Protein AF-0000000084924117 (afdb_homodimer)

Sequence (306 aa):
MEDFRRILVVSRMTTYCQEAVHCGVSLARKYGAELFLIHAIHNPFGLEGWNLPVVSLEKEYEKITREAKADLDRILERERSNGLPVAELIRKGEPTKEILKAVEELKIDLLIMLSHEEWRLEHFLFGRSNEEIVRKMPCSVLLVKKEPQSVKWMEDFRRILVVSRMTTYCQEAVHCGVSLARKYGAELFLIHAIHNPFGLEGWNLPVVSLEKEYEKITREAKADLDRILERERSNGLPVAELIRKGEPTKEILKAVEELKIDLLIMLSHEEWRLEHFLFGRSNEEIVRKMPCSVLLVKKEPQSVKW

Solvent-accessible surface area (backbone atoms only — not comparable to full-atom values): 16801 Å² total; per-residue (Å²): 126,92,68,60,50,27,35,36,24,51,35,76,51,38,82,69,31,52,60,29,46,52,50,45,50,53,51,20,63,69,54,70,21,48,36,35,37,34,36,51,46,59,70,79,64,71,54,80,71,72,85,59,86,52,62,59,59,48,50,50,49,49,50,48,38,48,52,25,46,50,56,50,46,51,54,50,51,52,39,38,75,71,71,44,69,68,48,76,43,81,42,84,42,61,46,60,62,52,51,51,50,49,35,63,76,66,60,36,46,32,38,32,29,58,36,55,52,79,70,74,65,88,81,54,32,60,40,74,63,55,50,51,37,63,52,65,48,88,36,19,38,34,30,37,47,76,70,76,68,77,71,78,120,125,94,68,60,50,27,36,35,24,53,36,76,51,40,82,68,31,51,59,29,46,50,50,46,50,53,51,21,63,70,54,71,23,48,35,33,37,34,36,51,47,58,70,78,64,70,53,81,72,72,86,59,88,54,62,60,59,47,51,50,50,48,50,50,38,47,50,26,45,50,55,49,48,51,53,51,49,52,38,37,72,71,71,42,69,67,47,76,42,82,42,82,41,60,45,59,59,52,52,50,50,49,36,62,77,66,59,36,46,33,38,32,30,58,35,55,49,80,72,74,64,90,81,51,32,60,37,74,64,55,49,52,38,64,52,65,49,90,36,19,38,35,31,36,47,75,69,77,68,77,70,75,120

Foldseek 3Di:
DDQFAEEEEEDQLAPQSVQLVVVQLVSCVVRVHAAEYEYEDEPPCVVPDDPDPCVVVVVVVVVSSVVSVVVVVVVQVVSVVVPHHYHYHYDYDDVLVVVQVCCVVVVGAEYEYAQQDPDDDDPCSHDPSNVSNCVPHPHHYHHDYDDPPPPPD/DDQFAEEEEEDQLAPQSVQLVVVQLVSCVVRVHAAEYEYEDEPPCVVPDDPDPCVVVVVVVVVSSVVSVVVVVVVQVVSVVVPHHYHYHYDYDDVLVVVQVCCVVVVGAEYEYAQQDPPDDDPCSHDPSNVSNCVPHPHHYHHDYDDPPPPPD

Organism: Geobacter metallireducens (strain ATCC 53774 / DSM 7210 / GS-15) (NCBI:txid269799)

Secondary structure (DSSP, 8-state):
-----EEEEEE-SSTTHHHHHHHHHHHHHHHT-EEEEEEEE--TT--SS--SSHHHHHHHHHHHHHHHHHHHHHHHHHHHHTT--EEEEEEES-HHHHHHHHHHHHT-SEEEEESS-SS--TT--S-HHHHHHHHH-SSEEEEEPP-------/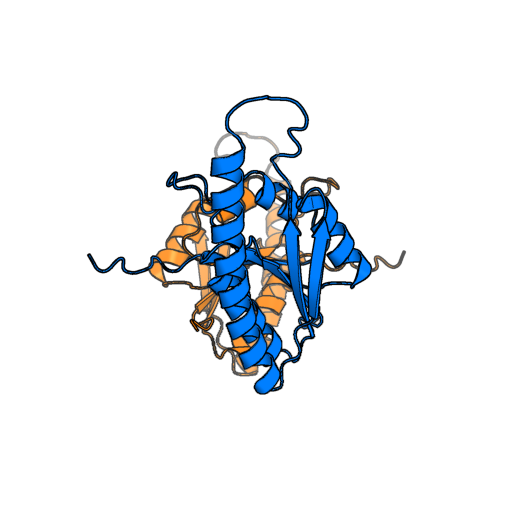-----EEEEEE-SSTTHHHHHHHHHHHHHHHT-EEEEEEEE--TT--SS--SS-HHHHHHHHHHHHHHHHHHHHHHHHHHHTT--EEEEEEES-HHHHHHHHHHHHT-SEEEEESS-SS--TT-SS-HHHHHHHHH-SSEEEEEPP-------

Nearest PDB structures (foldseek):
  3hgm-assembly2_D  TM=7.160E-01  e=3.921E-09  Halomonas elongata
  3s3t-assembly1_A  TM=7.790E-01  e=1.778E-08  Lactiplantibacillus plantarum
  1mjh-assembly1_B  TM=7.918E-01  e=2.288E-08  Methanocaldococcus jannaschii
  5ahw-assembly2_C  TM=6.767E-01  e=8.294E-07  Mycolicibacterium smegmatis MC2 155
  4r2j-assembly1_A-2  TM=7.595E-01  e=8.530E-06  Salmonella enterica subsp. enterica serovar Typhimurium str. LT2

pLDDT: mean 76.36, std 19.66, range [25.27, 97.5]

Radius of gyration: 21.15 Å; Cα contacts (8 Å, |Δi|>4): 495; chains: 2; bounding box: 45×59×59 Å

Structure (mmCIF, N/CA/C/O backbone):
data_AF-0000000084924117-model_v1
#
loop_
_entity.id
_entity.type
_entity.pdbx_description
1 polymer 'Universal stress protein Usp'
#
loop_
_atom_site.group_PDB
_atom_site.id
_atom_site.type_symbol
_atom_site.label_atom_id
_atom_site.label_alt_id
_atom_site.label_comp_id
_atom_site.label_asym_id
_atom_site.label_entity_id
_atom_site.label_seq_id
_atom_site.pdbx_PDB_ins_code
_atom_site.Cartn_x
_atom_site.Cartn_y
_atom_site.Cartn_z
_atom_site.occupancy
_atom_site.B_iso_or_equiv
_atom_site.auth_seq_id
_atom_site.auth_comp_id
_atom_site.auth_asym_id
_atom_site.auth_atom_id
_atom_site.pdbx_PDB_model_num
ATOM 1 N N . MET A 1 1 ? 17.266 -6.074 -2.15 1 41.69 1 MET A N 1
ATOM 2 C CA . MET A 1 1 ? 15.812 -5.855 -2.18 1 41.69 1 MET A CA 1
ATOM 3 C C . MET A 1 1 ? 15.445 -4.539 -1.504 1 41.69 1 MET A C 1
ATOM 5 O O . MET A 1 1 ? 15.945 -4.234 -0.42 1 41.69 1 MET A O 1
ATOM 9 N N . GLU A 1 2 ? 15.195 -3.539 -2.32 1 57.31 2 GLU A N 1
ATOM 10 C CA . GLU A 1 2 ? 15.242 -2.207 -1.725 1 57.31 2 GLU A CA 1
ATOM 11 C C . GLU A 1 2 ? 14.211 -2.062 -0.607 1 57.31 2 GLU A C 1
ATOM 13 O O . GLU A 1 2 ? 13.055 -2.449 -0.77 1 57.31 2 GLU A O 1
ATOM 18 N N . ASP A 1 3 ? 14.648 -2.201 0.676 1 82.38 3 ASP A N 1
ATOM 19 C CA . ASP A 1 3 ? 14.008 -1.905 1.956 1 82.38 3 ASP A CA 1
ATOM 20 C C . ASP A 1 3 ? 13.477 -0.475 1.984 1 82.38 3 ASP A C 1
ATOM 22 O O . ASP A 1 3 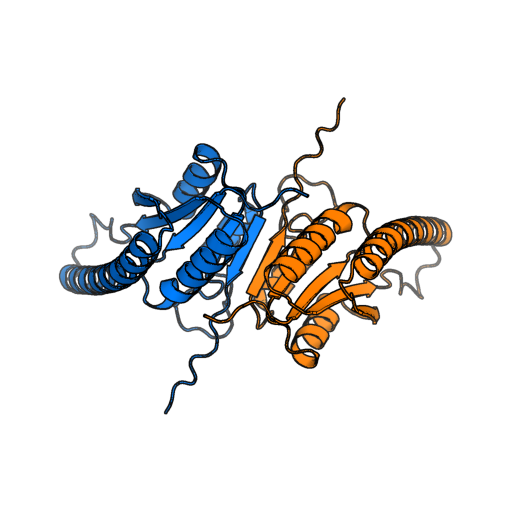? 13.836 0.344 1.135 1 82.38 3 ASP A O 1
ATOM 26 N N . PHE A 1 4 ? 12.344 -0.372 2.686 1 93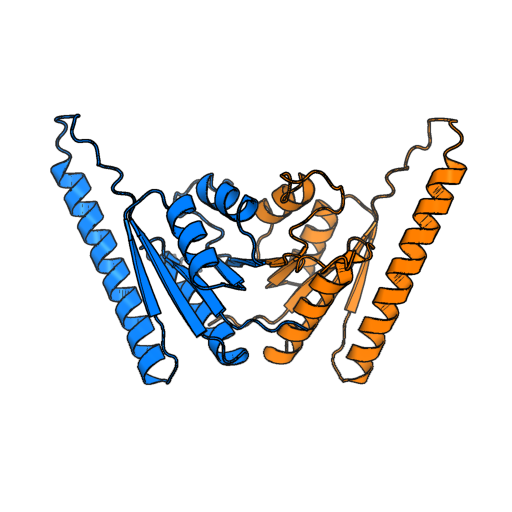.31 4 PHE A N 1
ATOM 27 C CA . PHE A 1 4 ? 11.844 0.982 2.891 1 93.31 4 PHE A CA 1
ATOM 28 C C . PHE A 1 4 ? 12.789 1.779 3.779 1 93.31 4 PHE A C 1
ATOM 30 O O . PHE A 1 4 ? 13.117 1.352 4.891 1 93.31 4 PHE A O 1
ATOM 37 N N . ARG A 1 5 ? 13.289 2.965 3.184 1 96.38 5 ARG A N 1
ATOM 38 C CA . ARG A 1 5 ? 14.242 3.785 3.928 1 96.38 5 ARG A CA 1
ATOM 39 C C . ARG A 1 5 ? 13.602 5.102 4.363 1 96.38 5 ARG A C 1
ATOM 41 O O . ARG A 1 5 ? 13.922 5.629 5.43 1 96.38 5 ARG A O 1
ATOM 48 N N . ARG A 1 6 ? 12.781 5.59 3.514 1 97.44 6 ARG A N 1
ATOM 49 C CA . ARG A 1 6 ? 12.109 6.852 3.793 1 97.44 6 ARG A CA 1
ATOM 50 C C . ARG A 1 6 ? 10.609 6.734 3.559 1 97.44 6 ARG A C 1
ATOM 52 O O . ARG A 1 6 ? 10.164 6.523 2.428 1 97.44 6 ARG A O 1
ATOM 59 N N . ILE A 1 7 ? 9.867 6.918 4.602 1 97.44 7 ILE A N 1
ATOM 60 C CA . ILE A 1 7 ? 8.43 6.695 4.586 1 97.44 7 ILE A CA 1
ATOM 61 C C . ILE A 1 7 ? 7.699 8.008 4.863 1 97.44 7 ILE A C 1
ATOM 63 O O . ILE A 1 7 ? 8.062 8.742 5.785 1 97.44 7 ILE A O 1
ATOM 67 N N . LEU A 1 8 ? 6.734 8.312 4.059 1 97.44 8 LEU A N 1
ATOM 68 C CA . LEU A 1 8 ? 5.895 9.492 4.242 1 97.44 8 LEU A CA 1
ATOM 69 C C . LEU A 1 8 ? 4.445 9.094 4.512 1 97.44 8 LEU A C 1
ATOM 71 O O . LEU A 1 8 ? 3.852 8.336 3.742 1 97.44 8 LEU A O 1
ATOM 75 N N . VAL A 1 9 ? 3.947 9.555 5.609 1 95.25 9 VAL A N 1
ATOM 76 C CA . VAL A 1 9 ? 2.543 9.344 5.941 1 95.25 9 VAL A CA 1
ATOM 77 C C . VAL A 1 9 ? 1.754 10.625 5.699 1 95.25 9 VAL A C 1
ATOM 79 O O . VAL A 1 9 ? 2.174 11.703 6.117 1 95.25 9 VAL A O 1
ATOM 82 N N . VAL A 1 10 ? 0.632 10.477 5 1 91.62 10 VAL A N 1
ATOM 83 C CA . VAL A 1 10 ? -0.241 11.617 4.754 1 91.62 10 VAL A CA 1
ATOM 84 C C . VAL A 1 10 ? -1.295 11.703 5.855 1 91.62 10 VAL A C 1
ATOM 86 O O . VAL A 1 10 ? -2.045 10.758 6.086 1 91.62 10 VAL A O 1
ATOM 89 N N . SER A 1 11 ? -1.202 12.875 6.535 1 81.88 11 SER A N 1
ATOM 90 C CA . SER A 1 11 ? -2.203 13.141 7.566 1 81.88 11 SER A CA 1
ATOM 91 C C . SER A 1 11 ? -3.328 14.023 7.027 1 81.88 11 SER A C 1
ATOM 93 O O . SER A 1 11 ? -3.072 15.078 6.453 1 81.88 11 SER A O 1
ATOM 95 N N . ARG A 1 12 ? -4.566 13.531 6.98 1 68.12 12 ARG A N 1
ATOM 96 C CA . ARG A 1 12 ? -5.699 14.344 6.539 1 68.12 12 ARG A CA 1
ATOM 97 C C . ARG A 1 12 ? -6.324 15.094 7.707 1 68.12 12 ARG A C 1
ATOM 99 O O . ARG A 1 12 ? -7.449 15.586 7.605 1 68.12 12 ARG A O 1
ATOM 106 N N . MET A 1 13 ? -5.566 15.18 8.75 1 62.72 13 MET A N 1
ATOM 107 C CA . MET A 1 13 ? -5.961 15.938 9.938 1 62.72 13 MET A CA 1
ATOM 108 C C . MET A 1 13 ? -7.328 15.484 10.438 1 62.72 13 MET A C 1
ATOM 110 O O . MET A 1 13 ? -8.156 16.312 10.828 1 62.72 13 MET A O 1
ATOM 114 N N . THR A 1 14 ? -7.688 14.25 10.102 1 60.41 14 THR A N 1
ATOM 115 C CA . THR A 1 14 ? -8.898 13.648 10.656 1 60.41 14 THR A CA 1
ATOM 116 C C . THR A 1 14 ? -8.539 12.57 11.68 1 60.41 14 THR A C 1
ATOM 118 O O . THR A 1 14 ? -7.387 12.156 11.773 1 60.41 14 THR A O 1
ATOM 121 N N . THR A 1 15 ? -9.492 12.266 12.633 1 59.88 15 THR A N 1
ATOM 122 C CA . THR A 1 15 ? -9.328 11.227 13.641 1 59.88 15 THR A CA 1
ATOM 123 C C . THR A 1 15 ? -8.906 9.906 12.992 1 59.88 15 THR A C 1
ATOM 125 O O . THR A 1 15 ? -8.25 9.078 13.633 1 59.88 15 THR A O 1
ATOM 128 N N . TYR A 1 16 ? -9.102 9.734 11.836 1 63.09 16 TYR A N 1
ATOM 129 C CA . TYR A 1 16 ? -8.828 8.469 11.164 1 63.09 16 TYR A CA 1
ATOM 130 C C . TYR A 1 16 ? -7.379 8.406 10.703 1 63.09 16 TYR A C 1
ATOM 132 O O . TYR A 1 16 ? -6.855 7.324 10.422 1 63.09 16 TYR A O 1
ATOM 140 N N . CYS A 1 17 ? -6.688 9.547 10.797 1 73.44 17 CYS A N 1
ATOM 141 C CA . CYS A 1 17 ? -5.305 9.578 10.328 1 73.44 17 CYS A CA 1
ATOM 142 C C . CYS A 1 17 ? -4.395 8.797 11.266 1 73.44 17 CYS A C 1
ATOM 144 O O . CYS A 1 17 ? -3.279 8.43 10.891 1 73.44 17 CYS A O 1
ATOM 146 N N . GLN A 1 18 ? -4.98 8.344 12.391 1 80.25 18 GLN A N 1
ATOM 147 C CA . GLN A 1 18 ? -4.172 7.637 13.383 1 80.25 18 GLN A CA 1
ATOM 148 C C . GLN A 1 18 ? -3.746 6.266 12.859 1 80.25 18 GLN A C 1
ATOM 150 O O . GLN A 1 18 ? -2.627 5.82 13.117 1 80.25 18 GLN A O 1
ATOM 155 N N . GLU A 1 19 ? -4.613 5.656 12.133 1 84.69 19 GLU A N 1
ATOM 156 C CA . GLU A 1 19 ? -4.301 4.324 11.617 1 84.69 19 GLU A CA 1
ATOM 157 C C . GLU A 1 19 ? -3.125 4.371 10.641 1 84.69 19 GLU A C 1
ATOM 159 O O . GLU A 1 19 ? -2.23 3.525 10.703 1 84.69 19 GLU A O 1
ATOM 164 N N . ALA A 1 20 ? -3.141 5.355 9.781 1 89.38 20 ALA A N 1
ATOM 165 C CA . ALA A 1 20 ? -2.041 5.516 8.836 1 89.38 20 ALA A CA 1
ATOM 166 C C . ALA A 1 20 ? -0.735 5.828 9.555 1 89.38 20 ALA A C 1
ATOM 168 O O . ALA A 1 20 ? 0.322 5.305 9.195 1 89.38 20 ALA A O 1
ATOM 169 N N . VAL A 1 21 ? -0.866 6.637 10.57 1 89.94 21 VAL A N 1
ATOM 170 C CA . VAL A 1 21 ? 0.317 7.02 11.328 1 89.94 21 VAL A CA 1
ATOM 171 C C . VAL A 1 21 ? 0.876 5.805 12.07 1 89.94 21 VAL A C 1
ATOM 173 O O . VAL A 1 21 ? 2.086 5.566 12.055 1 89.94 21 VAL A O 1
ATOM 176 N N . HIS A 1 22 ? 0.014 5.035 12.688 1 90.25 22 HIS A N 1
ATOM 177 C CA . HIS A 1 22 ? 0.452 3.832 13.383 1 90.25 22 HIS A CA 1
ATOM 178 C C . HIS A 1 22 ? 1.123 2.855 12.422 1 90.25 22 HIS A C 1
ATOM 180 O O . HIS A 1 22 ? 2.131 2.232 12.766 1 90.25 22 HIS A O 1
ATOM 186 N N . CYS A 1 23 ? 0.561 2.742 11.297 1 92.81 23 CYS A N 1
ATOM 187 C CA . CYS A 1 23 ? 1.155 1.881 10.281 1 92.81 23 CYS A CA 1
ATOM 188 C C . CYS A 1 23 ? 2.541 2.377 9.891 1 92.81 23 CYS A C 1
ATOM 190 O O . CYS A 1 23 ? 3.484 1.587 9.797 1 92.81 23 CYS A O 1
ATOM 192 N N . GLY A 1 24 ? 2.625 3.682 9.656 1 94.69 24 GLY A N 1
ATOM 193 C CA . GLY A 1 24 ? 3.91 4.277 9.336 1 94.69 24 GLY A CA 1
ATOM 194 C C . GLY A 1 24 ? 4.953 4.07 10.422 1 94.69 24 GLY A C 1
ATOM 195 O O . GLY A 1 24 ? 6.105 3.754 10.125 1 94.69 24 GLY A O 1
ATOM 196 N N . VAL A 1 25 ? 4.547 4.184 11.648 1 93.25 25 VAL A N 1
ATOM 197 C CA . VAL A 1 25 ? 5.441 3.99 12.781 1 93.25 25 VAL A CA 1
ATOM 198 C C . VAL A 1 25 ? 5.922 2.541 12.82 1 93.25 25 VAL A C 1
ATOM 200 O O . VAL A 1 25 ? 7.117 2.283 12.977 1 93.25 25 VAL A O 1
ATOM 203 N N . SER A 1 26 ? 5.012 1.654 12.734 1 94.31 26 SER A N 1
ATOM 204 C CA . SER A 1 26 ? 5.34 0.233 12.75 1 94.31 26 SER A CA 1
ATOM 205 C C . SER A 1 26 ? 6.363 -0.111 11.672 1 94.31 26 SER A C 1
ATOM 207 O O . SER A 1 26 ? 7.387 -0.739 11.953 1 94.31 26 SER A O 1
ATOM 209 N N . LEU A 1 27 ? 6.117 0.338 10.461 1 95.81 27 LEU A N 1
ATOM 210 C CA . LEU A 1 27 ? 7.004 0.054 9.336 1 95.81 27 LEU A CA 1
ATOM 211 C C . LEU A 1 27 ? 8.359 0.721 9.539 1 95.81 27 LEU A C 1
ATOM 213 O O . LEU A 1 27 ? 9.398 0.113 9.273 1 95.81 27 LEU A O 1
ATOM 217 N N . ALA A 1 28 ? 8.32 1.948 10.008 1 95.38 28 ALA A N 1
ATOM 218 C CA . ALA A 1 28 ? 9.57 2.666 10.234 1 95.38 28 ALA A CA 1
ATOM 219 C C . ALA A 1 28 ? 10.43 1.944 11.266 1 95.38 28 ALA A C 1
ATOM 221 O O . ALA A 1 28 ? 11.648 1.844 11.102 1 95.38 28 ALA A O 1
ATOM 222 N N . ARG A 1 29 ? 9.828 1.417 12.258 1 93.81 29 ARG A N 1
ATOM 223 C CA . ARG A 1 29 ? 10.562 0.69 13.289 1 93.81 29 ARG A CA 1
ATOM 224 C C . ARG A 1 29 ? 11.125 -0.619 12.75 1 93.81 29 ARG A C 1
ATOM 226 O O . ARG A 1 29 ? 12.273 -0.971 13.023 1 93.81 29 ARG A O 1
ATOM 233 N N . LYS A 1 30 ? 10.328 -1.32 12.055 1 93.81 30 LYS A N 1
ATOM 234 C CA . LYS A 1 30 ? 10.742 -2.615 11.523 1 93.81 30 LYS A CA 1
ATOM 235 C C . LYS A 1 30 ? 11.891 -2.465 10.531 1 93.81 30 LYS A C 1
ATOM 237 O O . LYS A 1 30 ? 12.797 -3.297 10.5 1 93.81 30 LYS A O 1
ATOM 242 N N . TYR A 1 31 ? 11.898 -1.356 9.781 1 94.94 31 TYR A N 1
ATOM 243 C CA . TYR A 1 31 ? 12.867 -1.218 8.703 1 94.94 31 TYR A CA 1
ATOM 244 C C . TYR A 1 31 ? 14 -0.278 9.102 1 94.94 31 TYR A C 1
ATOM 246 O O . TYR A 1 31 ? 14.984 -0.129 8.359 1 94.94 31 TYR A O 1
ATOM 254 N N . GLY A 1 32 ? 13.828 0.328 10.266 1 94.38 32 GLY A N 1
ATOM 255 C CA . GLY A 1 32 ? 14.789 1.374 10.594 1 94.38 32 GLY A CA 1
ATOM 256 C C . GLY A 1 32 ? 14.734 2.551 9.641 1 94.38 32 GLY A C 1
ATOM 257 O O . GLY A 1 32 ? 15.773 3.109 9.281 1 94.38 32 GLY A O 1
ATOM 258 N N . ALA A 1 33 ? 13.578 2.838 9.156 1 96.06 33 ALA A N 1
ATOM 259 C CA . ALA A 1 33 ? 13.375 3.871 8.141 1 96.06 33 ALA A CA 1
ATOM 260 C C . ALA A 1 33 ? 13.133 5.23 8.789 1 96.06 33 ALA A C 1
ATOM 262 O O . ALA A 1 33 ? 12.695 5.312 9.938 1 96.06 33 ALA A O 1
ATOM 263 N N . GLU A 1 34 ? 13.461 6.285 8.047 1 96.75 34 GLU A N 1
ATOM 264 C CA . GLU A 1 34 ? 13.039 7.625 8.43 1 96.75 34 GLU A CA 1
ATOM 265 C C . GLU A 1 34 ? 11.539 7.82 8.188 1 96.75 34 GLU A C 1
ATOM 267 O O . GLU A 1 34 ? 11.016 7.387 7.156 1 96.75 34 GLU A O 1
ATOM 272 N N . LEU A 1 35 ? 10.898 8.398 9.133 1 96.5 35 LEU A N 1
ATOM 273 C CA . LEU A 1 35 ? 9.453 8.602 9.039 1 96.5 35 LEU A CA 1
ATOM 274 C C . LEU A 1 35 ? 9.117 10.086 8.938 1 96.5 35 LEU A C 1
ATOM 276 O O . LEU A 1 35 ? 9.602 10.898 9.734 1 96.5 35 LEU A O 1
ATOM 280 N N . PHE A 1 36 ? 8.344 10.391 7.91 1 96.38 36 PHE A N 1
ATOM 281 C CA . PHE A 1 36 ? 7.824 11.734 7.691 1 96.38 36 PHE A CA 1
ATOM 282 C C . PHE A 1 36 ? 6.305 11.75 7.781 1 96.38 36 PHE A C 1
ATOM 284 O O . PHE A 1 36 ? 5.645 10.781 7.395 1 96.38 36 PHE A O 1
ATOM 291 N N . LEU A 1 37 ? 5.844 12.789 8.297 1 94.19 37 LEU A N 1
ATOM 292 C CA . LEU A 1 37 ? 4.41 13.047 8.312 1 94.19 37 LEU A CA 1
ATOM 293 C C . LEU A 1 37 ? 4.082 14.359 7.613 1 94.19 37 LEU A C 1
ATOM 295 O O . LEU A 1 37 ? 4.676 15.398 7.922 1 94.19 37 LEU A O 1
ATOM 299 N N . ILE A 1 38 ? 3.125 14.297 6.66 1 92.06 38 ILE A N 1
ATOM 300 C CA . ILE A 1 38 ? 2.797 15.523 5.934 1 92.06 38 ILE A CA 1
ATOM 301 C C . ILE A 1 38 ? 1.336 15.891 6.176 1 92.06 38 ILE A C 1
ATOM 303 O O . ILE A 1 38 ? 0.456 15.031 6.141 1 92.06 38 ILE A O 1
ATOM 307 N N . HIS A 1 39 ? 1.131 17.125 6.473 1 83.38 39 HIS A N 1
ATOM 308 C CA . HIS A 1 39 ? -0.174 17.766 6.531 1 83.38 39 HIS A CA 1
ATOM 309 C C . HIS A 1 39 ? -0.366 18.734 5.359 1 83.38 39 HIS A C 1
ATOM 311 O O . HIS A 1 39 ? 0.318 19.75 5.273 1 83.38 39 HIS A O 1
ATOM 317 N N . ALA A 1 40 ? -1.2 18.25 4.422 1 7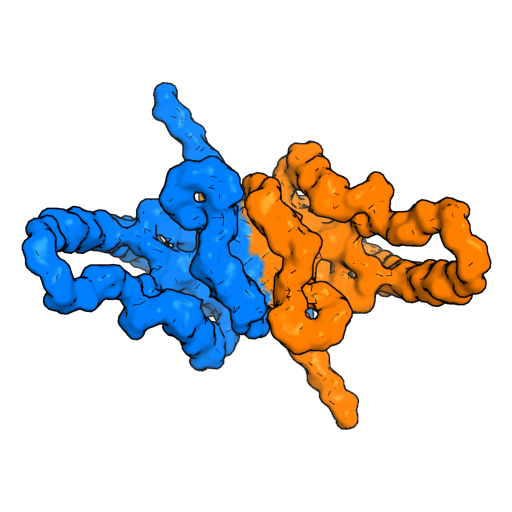4.19 40 ALA A N 1
ATOM 318 C CA . ALA A 1 40 ? -1.504 19.172 3.328 1 74.19 40 ALA A CA 1
ATOM 319 C C . ALA A 1 40 ? -2.805 19.922 3.59 1 74.19 40 ALA A C 1
ATOM 321 O O . ALA A 1 40 ? -3.877 19.328 3.668 1 74.19 40 ALA A O 1
ATOM 322 N N . ILE A 1 41 ? -2.852 21.125 3.967 1 65 41 ILE A N 1
ATOM 323 C CA . ILE A 1 41 ? -3.992 21.969 4.305 1 65 41 ILE A CA 1
ATOM 324 C C . ILE A 1 41 ? -4.461 22.734 3.066 1 65 41 ILE A C 1
ATOM 326 O O . ILE A 1 41 ? -3.654 23.344 2.361 1 65 41 ILE A O 1
ATOM 330 N N . HIS A 1 42 ? -5.66 22.094 2.596 1 60.75 42 HIS A N 1
ATOM 331 C CA . HIS A 1 42 ? -6.262 22.906 1.545 1 60.75 42 HIS A CA 1
ATOM 332 C C . HIS A 1 42 ? -7.219 23.938 2.129 1 60.75 42 HIS A C 1
ATOM 334 O O . HIS A 1 42 ? -8.086 23.609 2.936 1 60.75 42 HIS A O 1
ATOM 340 N N . ASN A 1 43 ? -6.895 25.078 2.33 1 52.06 43 ASN A N 1
ATOM 341 C CA . ASN A 1 43 ? -7.898 26.062 2.711 1 52.06 43 ASN A CA 1
ATOM 342 C C . ASN A 1 43 ? -9.086 26.062 1.752 1 52.06 43 ASN A C 1
ATOM 344 O O . ASN A 1 43 ? -8.977 26.516 0.613 1 52.06 43 ASN A O 1
ATOM 348 N N . PRO A 1 44 ? -9.914 25.047 1.938 1 50.44 44 PRO A N 1
ATOM 349 C CA . PRO A 1 44 ? -11.062 25.078 1.024 1 50.44 44 PRO A CA 1
ATOM 350 C C . PRO A 1 44 ? -11.695 26.469 0.921 1 50.44 44 PRO A C 1
ATOM 352 O O . PRO A 1 44 ? -12.406 26.75 -0.045 1 50.44 44 PRO A O 1
ATOM 355 N N . PHE A 1 45 ? -11.812 27.094 2.076 1 47.94 45 PHE A N 1
ATOM 356 C CA . PHE A 1 45 ? -12.492 28.391 2.098 1 47.94 45 PHE A CA 1
ATOM 357 C C . PHE A 1 45 ? -11.641 29.453 1.427 1 47.94 45 PHE A C 1
ATOM 359 O O . PHE A 1 45 ? -11.891 30.656 1.586 1 47.94 45 PHE A O 1
ATOM 366 N N . GLY A 1 46 ? -10.664 29.125 0.827 1 45.56 46 GLY A N 1
ATOM 367 C CA . GLY A 1 46 ? -10.227 30.266 0.024 1 45.56 46 GLY A CA 1
ATOM 368 C C . GLY A 1 46 ? -11.375 31.031 -0.593 1 45.56 46 GLY A C 1
ATOM 369 O O . GLY A 1 46 ? -11.242 31.594 -1.685 1 45.56 46 GLY A O 1
ATOM 370 N N . LEU A 1 47 ? -12.562 30.719 -0.176 1 39.03 47 LEU A N 1
ATOM 371 C CA . LEU A 1 47 ? -13.656 31.562 -0.639 1 39.03 47 LEU A CA 1
ATOM 372 C C . LEU A 1 47 ? -13.43 33.031 -0.244 1 39.03 47 LEU A C 1
ATOM 374 O O . LEU A 1 47 ? -13.695 33.406 0.898 1 39.03 47 LEU A O 1
ATOM 378 N N . GLU A 1 48 ? -12.492 33.625 -0.556 1 40.78 48 GLU A N 1
ATOM 379 C CA . GLU A 1 48 ? -12.57 35.094 -0.524 1 40.78 48 GLU A CA 1
ATOM 380 C C . GLU A 1 48 ? -13.984 35.594 -0.834 1 40.78 48 GLU A C 1
ATOM 382 O O . GLU A 1 48 ? -14.344 36.719 -0.49 1 40.78 48 GLU A O 1
ATOM 387 N N . GLY A 1 49 ? -14.758 34.969 -1.748 1 40.66 49 GLY A N 1
ATOM 388 C CA . GLY A 1 49 ? -15.914 35.719 -2.238 1 40.66 49 GLY A CA 1
ATOM 389 C C . GLY A 1 49 ? -17.172 35.469 -1.413 1 40.66 49 GLY A C 1
ATOM 390 O O . GLY A 1 49 ? -18.172 36.188 -1.586 1 40.66 49 GLY A O 1
ATOM 391 N N . TRP A 1 50 ? -17.734 34.219 -1.148 1 41.47 50 TRP A N 1
ATOM 392 C CA . TRP A 1 50 ? -19.141 34.25 -0.802 1 41.47 50 TRP A CA 1
ATOM 393 C C . TRP A 1 50 ? -19.344 34.656 0.657 1 41.47 50 TRP A C 1
ATOM 395 O O . TRP A 1 50 ? -18.562 34.25 1.526 1 41.47 50 TRP A O 1
ATOM 405 N N . ASN A 1 51 ? -19.953 35.719 0.98 1 41.75 51 ASN A N 1
ATOM 406 C CA . ASN A 1 51 ? -20.547 36.406 2.129 1 41.75 51 ASN A CA 1
ATOM 407 C C . ASN A 1 51 ? -21.266 35.438 3.051 1 41.75 51 ASN A C 1
ATOM 409 O O . ASN A 1 51 ? -22.172 35.812 3.799 1 41.75 51 ASN A O 1
ATOM 413 N N . LEU A 1 52 ? -21.469 34.125 2.715 1 47.34 52 LEU A N 1
ATOM 414 C CA . LEU A 1 52 ? -22.344 33.406 3.639 1 47.34 52 LEU A CA 1
ATOM 415 C C . LEU A 1 52 ? -21.672 33.219 4.996 1 47.34 52 LEU A C 1
ATOM 417 O O . LEU A 1 52 ? -20.438 33.219 5.09 1 47.34 52 LEU A O 1
ATOM 421 N N . PRO A 1 53 ? -22.422 33.062 6.133 1 49.75 53 PRO A N 1
ATOM 422 C CA . PRO A 1 53 ? -21.953 32.969 7.52 1 49.75 53 PRO A CA 1
ATOM 423 C C . PRO A 1 53 ? -20.875 31.906 7.707 1 49.75 53 PRO A C 1
ATOM 425 O O . PRO A 1 53 ? -21.172 30.766 8.031 1 49.75 53 PRO A O 1
ATOM 428 N N . VAL A 1 54 ? -19.828 31.75 6.949 1 52.62 54 VAL A N 1
ATOM 429 C CA . VAL A 1 54 ? -18.578 31.047 6.707 1 52.62 54 VAL A CA 1
ATOM 430 C C . VAL A 1 54 ? -17.781 30.953 8 1 52.62 54 VAL A C 1
ATOM 432 O O . VAL A 1 54 ? -16.969 30.047 8.18 1 52.62 54 VAL A O 1
ATOM 435 N N . VAL A 1 55 ? -18.203 31.828 8.938 1 55.56 55 VAL A N 1
ATOM 436 C CA . VAL A 1 55 ? -17.422 31.922 10.18 1 55.56 55 VAL A CA 1
ATOM 437 C C . VAL A 1 55 ? -17.609 30.641 11 1 55.56 55 VAL A C 1
ATOM 439 O O . VAL A 1 55 ? -16.656 30.125 11.578 1 55.56 55 VAL A O 1
ATOM 442 N N . SER A 1 56 ? -18.891 30.141 10.945 1 60.34 56 SER A N 1
ATOM 443 C CA . SER A 1 56 ? -19.156 29 11.812 1 60.34 56 SER A CA 1
ATOM 444 C C . SER A 1 56 ? -18.484 27.734 11.281 1 60.34 56 SER A C 1
ATOM 446 O O . SER A 1 56 ? -17.875 26.984 12.047 1 60.34 56 SER A O 1
ATOM 448 N N . LEU A 1 57 ? -18.484 27.656 10.039 1 59.69 57 LEU A N 1
ATOM 449 C CA . LEU A 1 57 ? -17.906 26.453 9.461 1 59.69 57 LEU A CA 1
ATOM 450 C C . LEU A 1 57 ? -16.375 26.484 9.578 1 59.69 57 LEU A C 1
ATOM 452 O O . LEU A 1 57 ? -15.758 25.438 9.82 1 59.69 57 LEU A O 1
ATOM 456 N N . GLU A 1 58 ? -15.938 27.688 9.555 1 62.56 58 GLU A N 1
ATOM 457 C CA . GLU A 1 58 ? -14.492 27.859 9.68 1 62.56 58 GLU A CA 1
ATOM 458 C C . GLU A 1 58 ? -14.016 27.516 11.086 1 62.56 58 GLU A C 1
ATOM 460 O O . GLU A 1 58 ? -12.969 26.875 11.258 1 62.56 58 GLU A O 1
ATOM 465 N N . LYS A 1 59 ? -14.867 28 11.992 1 68.25 59 LYS A N 1
ATOM 466 C CA . LYS A 1 59 ? -14.508 27.719 13.383 1 68.25 59 LYS A CA 1
ATOM 467 C C . LYS A 1 59 ? -14.586 26.234 13.688 1 68.25 59 LYS A C 1
ATOM 469 O O . LYS A 1 59 ? -13.742 25.688 14.406 1 68.25 59 LYS A O 1
ATOM 474 N N . GLU A 1 60 ? -15.57 25.641 13.18 1 65.25 60 GLU A N 1
ATOM 475 C CA . GLU A 1 60 ? -15.719 24.203 13.398 1 65.25 60 GLU A CA 1
ATOM 476 C C . GLU A 1 60 ? -14.594 23.422 12.734 1 65.25 60 GLU A C 1
ATOM 478 O O . GLU A 1 60 ? -14.047 22.484 13.32 1 65.25 60 GLU A O 1
ATOM 483 N N . TYR A 1 61 ? -14.273 23.844 11.609 1 63.66 61 TYR A N 1
ATOM 484 C CA . TYR A 1 61 ? -13.164 23.219 10.898 1 63.66 61 TYR A CA 1
ATOM 485 C C . TYR A 1 61 ? -11.852 23.406 11.656 1 63.66 61 TYR A C 1
ATOM 487 O O . TYR A 1 61 ? -11.047 22.469 11.75 1 63.66 61 TYR A O 1
ATOM 495 N N . GLU A 1 62 ? -11.734 24.531 12.172 1 68.25 62 GLU A N 1
ATOM 496 C CA . GLU A 1 62 ? -10.523 24.828 12.93 1 68.25 62 GLU A CA 1
ATOM 497 C C . GLU A 1 62 ? -10.445 23.984 14.195 1 68.25 62 GLU A C 1
ATOM 499 O O . GLU A 1 62 ? -9.367 23.531 14.586 1 68.25 62 GLU A O 1
ATOM 504 N N . LYS A 1 63 ? -11.625 23.828 14.797 1 72.44 63 LYS A N 1
ATOM 505 C CA . LYS A 1 63 ? -11.664 23.031 16.016 1 72.44 63 LYS A CA 1
ATOM 506 C C . LYS A 1 63 ? -11.312 21.578 15.719 1 72.44 63 LYS A C 1
ATOM 508 O O . LYS A 1 63 ? -10.492 20.969 16.422 1 72.44 63 LYS A O 1
ATOM 513 N N . ILE A 1 64 ? -11.875 21.062 14.742 1 65.62 64 ILE A N 1
ATOM 514 C CA . ILE A 1 64 ? -11.641 19.656 14.375 1 65.62 64 ILE A CA 1
ATOM 515 C C . ILE A 1 64 ? -10.18 19.469 14 1 65.62 64 ILE A C 1
ATOM 517 O O . ILE A 1 64 ? -9.547 18.484 14.43 1 65.62 64 ILE A O 1
ATOM 521 N N . THR A 1 65 ? -9.68 20.391 13.297 1 69.19 65 THR A N 1
ATOM 522 C CA . THR A 1 65 ? -8.289 20.312 12.859 1 69.19 65 THR A CA 1
ATOM 523 C C . THR A 1 65 ? -7.34 20.406 14.047 1 69.19 65 THR A C 1
ATOM 525 O O . THR A 1 65 ? -6.328 19.719 14.102 1 69.19 65 THR A O 1
ATOM 528 N N . ARG A 1 66 ? -7.785 21.219 14.992 1 74.69 66 ARG A N 1
ATOM 529 C CA . ARG A 1 66 ? -6.953 21.391 16.172 1 74.69 66 ARG A CA 1
ATOM 530 C C . ARG A 1 66 ? -6.934 20.125 17.016 1 74.69 66 ARG A C 1
ATOM 532 O O . ARG A 1 66 ? -5.887 19.719 17.531 1 74.69 66 ARG A O 1
ATOM 539 N N . GLU A 1 67 ? -8.062 19.531 17.156 1 75.12 67 GLU A N 1
ATOM 540 C CA . GLU A 1 67 ? -8.141 18.297 17.922 1 75.12 67 GLU A CA 1
ATOM 541 C C . GLU A 1 67 ? -7.367 17.172 17.25 1 75.12 67 GLU A C 1
ATOM 543 O O . GLU A 1 67 ? -6.645 16.422 17.906 1 75.12 67 GLU A O 1
ATOM 548 N N . ALA A 1 68 ? -7.566 17.062 16.016 1 71.5 68 ALA A N 1
ATOM 549 C CA . ALA A 1 68 ? -6.848 16.031 15.266 1 71.5 68 ALA A CA 1
ATOM 550 C C . ALA A 1 68 ? -5.34 16.25 15.352 1 71.5 68 ALA A C 1
ATOM 552 O O . ALA A 1 68 ? -4.586 15.289 15.539 1 71.5 68 ALA A O 1
ATOM 553 N N . LYS A 1 69 ? -4.973 17.438 15.312 1 77.19 69 LYS A N 1
ATOM 554 C CA . LYS A 1 69 ? -3.555 17.766 15.414 1 77.19 69 LYS A CA 1
ATOM 555 C C . LYS A 1 69 ? -3.014 17.438 16.797 1 77.19 69 LYS A C 1
ATOM 557 O O . LYS A 1 69 ? -1.888 16.953 16.938 1 77.19 69 LYS A O 1
ATOM 562 N N . ALA A 1 70 ? -3.824 17.719 17.75 1 82.25 70 ALA A N 1
ATOM 563 C CA . ALA A 1 70 ? -3.4 17.438 19.125 1 82.25 70 ALA A CA 1
ATOM 564 C C . ALA A 1 70 ? -3.197 15.93 19.328 1 82.25 70 ALA A C 1
ATOM 566 O O . ALA A 1 70 ? -2.213 15.508 19.938 1 82.25 70 ALA A O 1
ATOM 567 N N . ASP A 1 71 ? -4.148 15.172 18.875 1 79.69 71 ASP A N 1
ATOM 568 C CA . ASP A 1 71 ? -4.043 13.719 18.969 1 79.69 71 ASP A CA 1
ATOM 569 C C . ASP A 1 71 ? -2.805 13.211 18.234 1 79.69 71 ASP A C 1
ATOM 571 O O . ASP A 1 71 ? -2.072 12.367 18.75 1 79.69 71 ASP A O 1
ATOM 575 N N . LEU A 1 72 ? -2.602 13.727 17.109 1 81.19 72 LEU A N 1
ATOM 576 C CA . LEU A 1 72 ? -1.44 13.344 16.312 1 81.19 72 LEU A CA 1
ATOM 577 C C . LEU A 1 72 ? -0.145 13.719 17.016 1 81.19 72 LEU A C 1
ATOM 579 O O . LEU A 1 72 ? 0.811 12.945 17.031 1 81.19 72 LEU A O 1
ATOM 583 N N . ASP A 1 73 ? -0.158 14.852 17.609 1 85.62 73 ASP A N 1
ATOM 584 C CA . ASP A 1 73 ? 1.023 15.297 18.344 1 85.62 73 ASP A CA 1
ATOM 585 C C . ASP A 1 73 ? 1.344 14.359 19.5 1 85.62 73 ASP A C 1
ATOM 587 O O . ASP A 1 73 ? 2.51 14.062 19.766 1 85.62 73 ASP A O 1
ATOM 591 N N . ARG A 1 74 ? 0.359 13.945 20.125 1 87.06 74 ARG A N 1
ATOM 592 C CA . ARG A 1 74 ? 0.553 13.008 21.234 1 87.06 74 ARG A CA 1
ATOM 593 C C . ARG A 1 74 ? 1.189 11.711 20.75 1 87.06 74 ARG A C 1
ATOM 595 O O . ARG A 1 74 ? 2.123 11.203 21.375 1 87.06 74 ARG A O 1
ATOM 602 N N . ILE A 1 75 ? 0.67 11.188 19.703 1 83.56 75 ILE A N 1
ATOM 603 C CA . ILE A 1 75 ? 1.206 9.961 19.125 1 83.56 75 ILE A CA 1
ATOM 604 C C . ILE A 1 75 ? 2.672 10.164 18.75 1 83.56 75 ILE A C 1
ATOM 606 O O . ILE A 1 75 ? 3.529 9.352 19.109 1 83.56 75 ILE A O 1
ATOM 610 N N . LEU A 1 76 ? 2.945 11.211 18.094 1 87.31 76 LEU A N 1
ATOM 611 C CA . LEU A 1 76 ? 4.289 11.484 17.594 1 87.31 76 LEU A CA 1
ATOM 612 C C . LEU A 1 76 ? 5.27 11.703 18.734 1 87.31 76 LEU A C 1
ATOM 614 O O . LEU A 1 76 ? 6.418 11.266 18.672 1 87.31 76 LEU A O 1
ATOM 618 N N . GLU A 1 77 ? 4.801 12.383 19.734 1 90.5 77 GLU A N 1
ATOM 619 C CA . GLU A 1 77 ? 5.648 12.609 20.891 1 90.5 77 GLU A CA 1
ATOM 620 C C . GLU A 1 77 ? 6.012 11.289 21.578 1 90.5 77 GLU A C 1
ATOM 622 O O . GLU A 1 77 ? 7.152 11.102 22.016 1 90.5 77 GLU A O 1
ATOM 627 N N . ARG A 1 78 ? 5.055 10.484 21.641 1 90.19 78 ARG A N 1
ATOM 628 C CA . ARG A 1 78 ? 5.297 9.172 22.234 1 90.19 78 ARG A CA 1
ATOM 629 C C . ARG A 1 78 ? 6.332 8.398 21.422 1 90.19 78 ARG A C 1
ATOM 631 O O . ARG A 1 78 ? 7.242 7.789 21.984 1 90.19 78 ARG A O 1
ATOM 638 N N . GLU A 1 79 ? 6.176 8.453 20.156 1 88.69 79 GLU A N 1
ATOM 639 C CA . GLU A 1 79 ? 7.09 7.707 19.297 1 88.69 79 GLU A CA 1
ATOM 640 C C . GLU A 1 79 ? 8.5 8.297 19.344 1 88.69 79 GLU A C 1
ATOM 642 O O . GLU A 1 79 ? 9.484 7.562 19.344 1 88.69 79 GLU A O 1
ATOM 647 N N . ARG A 1 80 ? 8.57 9.594 19.438 1 89.62 80 ARG A N 1
ATOM 648 C CA . ARG A 1 80 ? 9.859 10.258 19.562 1 89.62 80 ARG A CA 1
ATOM 649 C C . ARG A 1 80 ? 10.555 9.859 20.859 1 89.62 80 ARG A C 1
ATOM 651 O O . ARG A 1 80 ? 11.75 9.586 20.875 1 89.62 80 ARG A O 1
ATOM 658 N N . SER A 1 81 ? 9.766 9.781 21.812 1 91.06 81 SER A N 1
ATOM 659 C CA . SER A 1 81 ? 10.297 9.398 23.109 1 91.06 81 SER A CA 1
ATOM 660 C C . SER A 1 81 ? 10.789 7.953 23.109 1 91.06 81 SER A C 1
ATOM 662 O O . SER A 1 81 ? 11.68 7.594 23.891 1 91.06 81 SER A O 1
ATOM 664 N N . ASN A 1 82 ? 10.25 7.227 22.234 1 91.06 82 ASN A N 1
ATOM 665 C CA . ASN A 1 82 ? 10.641 5.828 22.125 1 91.06 82 ASN A CA 1
ATOM 666 C C . ASN A 1 82 ? 11.727 5.637 21.062 1 91.06 82 ASN A C 1
ATOM 668 O O . ASN A 1 82 ? 11.969 4.516 20.609 1 91.06 82 ASN A O 1
ATOM 672 N N . GLY A 1 83 ? 12.25 6.773 20.562 1 90.94 83 GLY A N 1
ATOM 673 C CA . GLY A 1 83 ? 13.461 6.703 19.75 1 90.94 83 GLY A CA 1
ATOM 674 C C . GLY A 1 83 ? 13.172 6.738 18.266 1 90.94 83 GLY A C 1
ATOM 675 O O . GLY A 1 83 ? 14.062 6.461 17.453 1 90.94 83 GLY A O 1
ATOM 676 N N . LEU A 1 84 ? 11.953 6.973 17.875 1 91.88 84 LEU A N 1
ATOM 677 C CA . LEU A 1 84 ? 11.648 7.109 16.469 1 91.88 84 LEU A CA 1
ATOM 678 C C . LEU A 1 84 ? 11.406 8.57 16.094 1 91.88 84 LEU A C 1
ATOM 680 O O . LEU A 1 84 ? 10.32 9.102 16.328 1 91.88 84 LEU A O 1
ATOM 684 N N . PRO A 1 85 ? 12.453 9.125 15.531 1 90.38 85 PRO A N 1
ATOM 685 C CA . PRO A 1 85 ? 12.211 10.5 15.078 1 90.38 85 PRO A CA 1
ATOM 686 C C . PRO A 1 85 ? 11.195 10.57 13.938 1 90.38 85 PRO A C 1
ATOM 688 O O . PRO A 1 85 ? 11.188 9.703 13.055 1 90.38 85 PRO A O 1
ATOM 691 N N . VAL A 1 86 ? 10.273 11.484 14.102 1 92.94 86 VAL A N 1
ATOM 692 C CA . VAL A 1 86 ? 9.281 11.734 13.062 1 92.94 86 VAL A CA 1
ATOM 693 C C . VAL A 1 86 ? 9.367 13.195 12.609 1 92.94 86 VAL A C 1
ATOM 695 O O . VAL A 1 86 ? 9.25 14.109 13.43 1 92.94 86 VAL A O 1
ATOM 698 N N . ALA A 1 87 ? 9.672 13.422 11.383 1 93.19 87 ALA A N 1
ATOM 699 C CA . ALA A 1 87 ? 9.68 14.773 10.828 1 93.19 87 ALA A CA 1
ATOM 700 C C . ALA A 1 87 ? 8.297 15.156 10.305 1 93.19 87 ALA A C 1
ATOM 702 O O . ALA A 1 87 ? 7.688 14.406 9.547 1 93.19 87 ALA A O 1
ATOM 703 N N . GLU A 1 88 ? 7.848 16.219 10.734 1 90.62 88 GLU A N 1
ATOM 704 C CA . GLU A 1 88 ? 6.539 16.703 10.297 1 90.62 88 GLU A CA 1
ATOM 705 C C . GLU A 1 88 ? 6.68 17.781 9.234 1 90.62 88 GLU A C 1
ATOM 707 O O . GLU A 1 88 ? 7.484 18.703 9.383 1 90.62 88 GLU A O 1
ATOM 712 N N . LEU A 1 89 ? 5.895 17.641 8.195 1 90.12 89 LEU A N 1
ATOM 713 C CA . LEU A 1 89 ? 5.832 18.625 7.117 1 90.12 89 LEU A CA 1
ATOM 714 C C . LEU A 1 89 ? 4.449 19.266 7.039 1 90.12 89 LEU A C 1
ATOM 716 O O . LEU A 1 89 ? 3.439 18.562 6.953 1 90.12 89 LEU A O 1
ATOM 720 N N . ILE A 1 90 ? 4.402 20.578 7.125 1 84.5 90 ILE A N 1
ATOM 721 C CA . ILE A 1 90 ? 3.17 21.328 6.914 1 84.5 90 ILE A CA 1
ATOM 722 C C . ILE A 1 90 ? 3.246 22.078 5.59 1 84.5 90 ILE A C 1
ATOM 724 O O . ILE A 1 90 ? 4.105 22.953 5.41 1 84.5 90 ILE A O 1
ATOM 728 N N . ARG A 1 91 ? 2.41 21.719 4.73 1 83.62 91 ARG A N 1
ATOM 729 C CA . ARG A 1 91 ? 2.412 22.328 3.412 1 83.62 91 ARG A CA 1
ATOM 730 C C . ARG A 1 91 ? 1.06 22.969 3.102 1 83.62 91 ARG A C 1
ATOM 732 O O . ARG A 1 91 ? 0.014 22.406 3.432 1 83.62 91 ARG A O 1
ATOM 739 N N . LYS A 1 92 ? 1.156 24.156 2.555 1 79.94 92 LYS A N 1
ATOM 740 C CA . LYS A 1 92 ? -0.041 24.844 2.092 1 79.94 92 LYS A CA 1
ATOM 741 C C . LYS A 1 92 ? -0.193 24.734 0.578 1 79.94 92 LYS A C 1
ATOM 743 O O . LYS A 1 92 ? 0.76 24.969 -0.167 1 79.94 92 LYS A O 1
ATOM 748 N N . GLY A 1 93 ? -1.304 24.281 0.141 1 78.75 93 GLY A N 1
ATOM 749 C CA . GLY A 1 93 ? -1.548 24.125 -1.283 1 78.75 93 GLY A CA 1
ATOM 750 C C . GLY A 1 93 ? -2.408 22.922 -1.607 1 78.75 93 GLY A C 1
ATOM 751 O O . GLY A 1 93 ? -3.021 22.328 -0.714 1 78.75 93 GLY A O 1
ATOM 752 N N . GLU A 1 94 ? -2.588 22.688 -2.877 1 81.19 94 GLU A N 1
ATOM 753 C CA . GLU A 1 94 ? -3.334 21.516 -3.324 1 81.19 94 GLU A CA 1
ATOM 754 C C . GLU A 1 94 ? -2.686 20.219 -2.824 1 81.19 94 GLU A C 1
ATOM 756 O O . GLU A 1 94 ? -1.497 19.984 -3.053 1 81.19 94 GLU A O 1
ATOM 761 N N . PRO A 1 95 ? -3.332 19.422 -2.152 1 83.69 95 PRO A N 1
ATOM 762 C CA . PRO A 1 95 ? -2.775 18.25 -1.461 1 83.69 95 PRO A CA 1
ATOM 763 C C . PRO A 1 95 ? -1.941 17.375 -2.383 1 83.69 95 PRO A C 1
ATOM 765 O O . PRO A 1 95 ? -0.798 17.031 -2.057 1 83.69 95 PRO A O 1
ATOM 768 N N . THR A 1 96 ? -2.461 16.969 -3.506 1 87.25 96 THR A N 1
ATOM 769 C CA . THR A 1 96 ? -1.752 16.047 -4.395 1 87.25 96 THR A CA 1
ATOM 770 C C . THR A 1 96 ? -0.422 16.656 -4.84 1 87.25 96 THR A C 1
ATOM 772 O O . THR A 1 96 ? 0.603 15.969 -4.852 1 87.25 96 THR A O 1
ATOM 775 N N . LYS A 1 97 ? -0.438 17.906 -5.152 1 89.94 97 LYS A N 1
ATOM 776 C CA . LYS A 1 97 ? 0.767 18.609 -5.602 1 89.94 97 LYS A CA 1
ATOM 777 C C . LYS A 1 97 ? 1.804 18.688 -4.484 1 89.94 97 LYS A C 1
ATOM 779 O O . LYS A 1 97 ? 2.988 18.422 -4.711 1 89.94 97 LYS A O 1
ATOM 784 N N . GLU A 1 98 ? 1.312 19.047 -3.355 1 90.25 98 GLU A N 1
ATOM 785 C CA . GLU A 1 98 ? 2.219 19.203 -2.225 1 90.25 98 GLU A CA 1
ATOM 786 C C . GLU A 1 98 ? 2.814 17.859 -1.798 1 90.25 98 GLU A C 1
ATOM 788 O O . GLU A 1 98 ? 3.984 17.797 -1.415 1 90.25 98 GLU A O 1
ATOM 793 N N . ILE A 1 99 ? 2.074 16.812 -1.86 1 92.81 99 ILE A N 1
ATOM 794 C CA . ILE A 1 99 ? 2.551 15.477 -1.51 1 92.81 99 ILE A CA 1
ATOM 795 C C . ILE A 1 99 ? 3.586 15.016 -2.531 1 92.81 99 ILE A C 1
ATOM 797 O O . ILE A 1 99 ? 4.645 14.5 -2.162 1 92.81 99 ILE A O 1
ATOM 801 N N . LEU A 1 100 ? 3.277 15.25 -3.773 1 93.94 100 LEU A N 1
ATOM 802 C CA . LEU A 1 100 ? 4.211 14.875 -4.828 1 93.94 100 LEU A CA 1
ATOM 803 C C . LEU A 1 100 ? 5.543 15.602 -4.656 1 93.94 100 LEU A C 1
ATOM 805 O O . LEU A 1 100 ? 6.609 14.984 -4.766 1 93.94 100 LEU A O 1
ATOM 809 N N . LYS A 1 101 ? 5.453 16.844 -4.41 1 95.5 101 LYS A N 1
ATOM 810 C CA . LYS A 1 101 ? 6.66 17.641 -4.188 1 95.5 101 LYS A CA 1
ATOM 811 C C . LYS A 1 101 ? 7.477 17.078 -3.027 1 95.5 101 LYS A C 1
ATOM 813 O O . LYS A 1 101 ? 8.695 16.953 -3.133 1 95.5 101 LYS A O 1
ATOM 818 N N . ALA A 1 102 ? 6.875 16.781 -1.961 1 95.94 102 ALA A N 1
ATOM 819 C CA . ALA A 1 102 ? 7.555 16.234 -0.788 1 95.94 102 ALA A CA 1
ATOM 820 C C . ALA A 1 102 ? 8.211 14.891 -1.109 1 95.94 102 ALA A C 1
ATOM 822 O O . ALA A 1 102 ? 9.344 14.633 -0.691 1 95.94 102 ALA A O 1
ATOM 823 N N . VAL A 1 103 ? 7.516 14.031 -1.823 1 96.31 103 VAL A N 1
ATOM 824 C CA . VAL A 1 103 ? 8.016 12.711 -2.188 1 96.31 103 VAL A CA 1
ATOM 825 C C . VAL A 1 103 ? 9.297 12.852 -3.012 1 96.31 103 VAL A C 1
ATOM 827 O O . VAL A 1 103 ? 10.273 12.141 -2.771 1 96.31 103 VAL A O 1
ATOM 830 N N . GLU A 1 104 ? 9.281 13.742 -3.924 1 96.31 104 GLU A N 1
ATOM 831 C CA . GLU A 1 104 ? 10.43 13.953 -4.801 1 96.31 104 GLU A CA 1
ATOM 832 C C . GLU A 1 104 ? 11.594 14.586 -4.043 1 96.31 104 GLU A C 1
ATOM 834 O O . GLU A 1 104 ? 12.734 14.125 -4.141 1 96.31 104 GLU A O 1
ATOM 839 N N . GLU A 1 105 ? 11.258 15.609 -3.291 1 97 105 GLU A N 1
ATOM 840 C CA . GLU A 1 105 ? 12.273 16.359 -2.559 1 97 105 GLU A CA 1
ATOM 841 C C . GLU A 1 105 ? 12.984 15.477 -1.534 1 97 105 GLU A C 1
ATOM 843 O O . GLU A 1 105 ? 14.195 15.586 -1.349 1 97 105 GLU A O 1
ATOM 848 N N . LEU A 1 106 ? 12.273 14.625 -0.92 1 97.31 106 LEU A N 1
ATOM 849 C CA . LEU A 1 106 ? 12.805 13.852 0.196 1 97.31 106 LEU A CA 1
ATOM 850 C C . LEU A 1 106 ? 13.188 12.445 -0.252 1 97.31 106 LEU A C 1
ATOM 852 O O . LEU A 1 106 ? 13.648 11.633 0.556 1 97.31 106 LEU A O 1
ATOM 856 N N . LYS A 1 107 ? 12.906 12.102 -1.555 1 96.44 107 LYS A N 1
ATOM 857 C CA . LYS A 1 107 ? 13.203 10.789 -2.121 1 96.44 107 LYS A CA 1
ATOM 858 C C . LYS A 1 107 ? 12.508 9.688 -1.334 1 96.44 107 LYS A C 1
ATOM 860 O O . LYS A 1 107 ? 13.141 8.695 -0.946 1 96.44 107 LYS A O 1
ATOM 865 N N . ILE A 1 108 ? 11.258 9.891 -1.125 1 96.62 108 ILE A N 1
ATOM 866 C CA . ILE A 1 108 ? 10.422 8.945 -0.392 1 96.62 108 ILE A CA 1
ATOM 867 C C . ILE A 1 108 ? 10.297 7.645 -1.18 1 96.62 108 ILE A C 1
ATOM 869 O O . ILE A 1 108 ? 10.078 7.664 -2.393 1 96.62 108 ILE A O 1
ATOM 873 N N . ASP A 1 109 ? 10.438 6.516 -0.469 1 94.75 109 ASP A N 1
ATOM 874 C CA . ASP A 1 109 ? 10.305 5.23 -1.144 1 94.75 109 ASP A CA 1
ATOM 875 C C . ASP A 1 109 ? 8.922 4.625 -0.899 1 94.75 109 ASP A C 1
ATOM 877 O O . ASP A 1 109 ? 8.477 3.758 -1.652 1 94.75 109 ASP A O 1
ATOM 881 N N . LEU A 1 110 ? 8.281 5.062 0.166 1 96.62 110 LEU A N 1
ATOM 882 C CA . LEU A 1 110 ? 6.957 4.539 0.493 1 96.62 110 LEU A CA 1
ATOM 883 C C . LEU A 1 110 ? 6.035 5.648 0.988 1 96.62 110 LEU A C 1
ATOM 885 O O . LEU A 1 110 ? 6.367 6.355 1.944 1 96.62 110 LEU A O 1
ATOM 889 N N . LEU A 1 111 ? 4.938 5.812 0.32 1 96.19 111 LEU A N 1
ATOM 890 C CA . LEU A 1 111 ? 3.869 6.711 0.744 1 96.19 111 LEU A CA 1
ATOM 891 C C . LEU A 1 111 ? 2.732 5.938 1.398 1 96.19 111 LEU A C 1
ATOM 893 O O . LEU A 1 111 ? 2.27 4.93 0.858 1 96.19 111 LEU A O 1
ATOM 89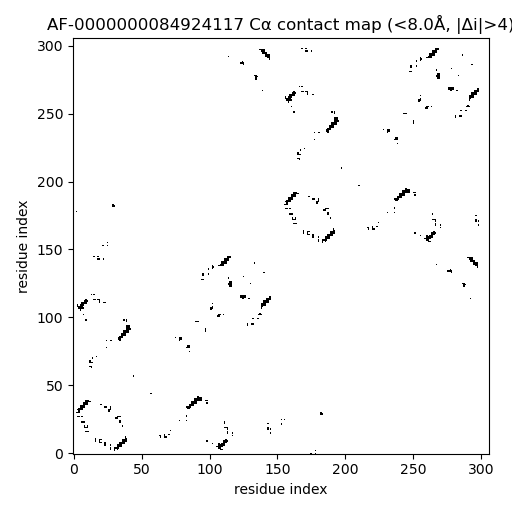7 N N . ILE A 1 112 ? 2.326 6.391 2.562 1 95.25 112 ILE A N 1
ATOM 898 C CA . ILE A 1 112 ? 1.24 5.73 3.279 1 95.25 112 ILE A CA 1
ATOM 899 C C . ILE A 1 112 ? 0.062 6.688 3.43 1 95.25 112 ILE A C 1
ATOM 901 O O . ILE A 1 112 ? 0.234 7.832 3.859 1 95.25 112 ILE A O 1
ATOM 905 N N . MET A 1 113 ? -1.104 6.211 3.049 1 90.94 113 MET A N 1
ATOM 906 C CA . MET A 1 113 ? -2.332 6.992 3.176 1 90.94 113 MET A CA 1
ATOM 907 C C . MET A 1 113 ? -3.504 6.102 3.574 1 90.94 113 MET A C 1
ATOM 909 O O . MET A 1 113 ? -3.455 4.887 3.395 1 90.94 113 MET A O 1
ATOM 913 N N . LEU A 1 114 ? -4.516 6.781 4.113 1 86.44 114 LEU A N 1
ATOM 914 C CA . LEU A 1 114 ? -5.754 6.055 4.383 1 86.44 114 LEU A CA 1
ATOM 915 C C . LEU A 1 114 ? -6.492 5.738 3.086 1 86.44 114 LEU A C 1
ATOM 917 O O . LEU A 1 114 ? -6.539 6.57 2.176 1 86.44 114 LEU A O 1
ATOM 921 N N . SER A 1 115 ? -6.93 4.504 2.977 1 80 115 SER A N 1
ATOM 922 C CA . SER A 1 115 ? -7.699 4.141 1.793 1 80 115 SER A CA 1
ATOM 923 C C . SER A 1 115 ? -9.023 4.895 1.743 1 80 115 SER A C 1
ATOM 925 O O . SER A 1 115 ? -9.555 5.16 0.662 1 80 115 SER A O 1
ATOM 927 N N . HIS A 1 116 ? -9.766 5.023 3.094 1 61.91 116 HIS A N 1
ATOM 928 C CA . HIS A 1 116 ? -11.117 5.562 3.143 1 61.91 116 HIS A CA 1
ATOM 929 C C . HIS A 1 116 ? -11.109 7.086 3.238 1 61.91 116 HIS A C 1
ATOM 931 O O . HIS A 1 116 ? -10.219 7.664 3.871 1 61.91 116 HIS A O 1
ATOM 937 N N . GLU A 1 117 ? -11.461 7.918 2.238 1 49.84 117 GLU A N 1
ATOM 938 C CA . GLU A 1 117 ? -11.844 9.258 2.672 1 49.84 117 GLU A CA 1
ATOM 939 C C . GLU A 1 117 ? -13.008 9.211 3.656 1 49.84 117 GLU A C 1
ATOM 941 O O . GLU A 1 117 ? -13.836 8.297 3.604 1 49.84 117 GLU A O 1
ATOM 946 N N . GLU A 1 118 ? -12.773 9.867 4.781 1 44.53 118 GLU A N 1
ATOM 947 C CA . GLU A 1 118 ? -13.844 10.062 5.754 1 44.53 118 GLU A CA 1
ATOM 948 C C . GLU A 1 118 ? -15.219 10.062 5.078 1 44.53 118 GLU A C 1
ATOM 950 O O . GLU A 1 118 ? -16.25 9.984 5.75 1 44.53 118 GLU A O 1
ATOM 955 N N . TRP A 1 119 ? -15.469 11.016 4.184 1 39.16 119 TRP A N 1
ATOM 956 C CA . TRP A 1 119 ? -16.906 11.18 3.951 1 39.16 119 TRP A CA 1
ATOM 957 C C . TRP A 1 119 ? -17.562 9.844 3.623 1 39.16 119 TRP A C 1
ATOM 959 O O . TRP A 1 119 ? -16.922 8.961 3.043 1 39.16 119 TRP A O 1
ATOM 969 N N . ARG A 1 120 ? -18.609 9.508 4.32 1 36.47 120 ARG A N 1
ATOM 970 C CA . ARG A 1 120 ? -19.578 8.469 4.656 1 36.47 120 ARG A CA 1
ATOM 971 C C . ARG A 1 120 ? -19.859 7.574 3.455 1 36.47 120 ARG A C 1
ATOM 973 O O . ARG A 1 120 ? -20.641 6.613 3.557 1 36.47 120 ARG A O 1
ATOM 980 N N . LEU A 1 121 ? -20 8.086 2.225 1 37.19 121 LEU A N 1
ATOM 981 C CA . LEU A 1 121 ? -20.812 7.117 1.491 1 37.19 121 LEU A CA 1
ATOM 982 C C . LEU A 1 121 ? -20.031 5.832 1.245 1 37.19 121 LEU A C 1
ATOM 984 O O . LEU A 1 121 ? -18.812 5.871 1.019 1 37.19 121 LEU A O 1
ATOM 988 N N . GLU A 1 122 ? -20.531 4.699 1.573 1 40.09 122 GLU A N 1
ATOM 989 C CA . GLU A 1 122 ? -20.281 3.264 1.62 1 40.09 122 GLU A CA 1
ATOM 990 C C . GLU A 1 122 ? -19.172 2.873 0.648 1 40.09 122 GLU A C 1
ATOM 992 O O . GLU A 1 122 ? -18.359 1.986 0.94 1 40.09 122 GLU A O 1
ATOM 997 N N . HIS A 1 123 ? -19.438 3.199 -0.622 1 41.69 123 HIS A N 1
ATOM 998 C CA . HIS A 1 123 ? -18.859 2.543 -1.79 1 41.69 123 HIS A CA 1
ATOM 999 C C . HIS A 1 123 ? -17.672 3.328 -2.334 1 41.69 123 HIS A C 1
ATOM 1001 O O . HIS A 1 123 ? -17.125 2.975 -3.377 1 41.69 123 HIS A O 1
ATOM 1007 N N . PHE A 1 124 ? -17.422 4.641 -1.793 1 43.72 124 PHE A N 1
ATOM 1008 C CA . PHE A 1 124 ? -16.453 5.383 -2.594 1 43.72 124 PHE A CA 1
ATOM 1009 C C . PHE A 1 124 ? -15.086 5.402 -1.917 1 43.72 124 PHE A C 1
ATOM 1011 O O . PHE A 1 124 ? -14.812 6.277 -1.09 1 43.72 124 PHE A O 1
ATOM 1018 N N . LEU A 1 125 ? -14.438 4.312 -1.505 1 47.03 125 LEU A N 1
ATOM 1019 C CA . LEU A 1 125 ? -13.156 4.02 -0.86 1 47.03 125 LEU A CA 1
ATOM 1020 C C . LEU A 1 125 ? -12.078 4.98 -1.342 1 47.03 125 LEU A C 1
ATOM 1022 O O . LEU A 1 125 ? -11.195 5.363 -0.57 1 47.03 125 LEU A O 1
ATOM 1026 N N . PHE A 1 126 ? -12.039 5.051 -2.725 1 55.12 126 PHE A N 1
ATOM 1027 C CA . PHE A 1 126 ? -10.953 5.777 -3.371 1 55.12 126 PHE A CA 1
ATOM 1028 C C . PHE A 1 126 ? -11.445 7.109 -3.924 1 55.12 126 PHE A C 1
ATOM 1030 O O . PHE A 1 126 ? -12.242 7.141 -4.863 1 55.12 126 PHE A O 1
ATOM 1037 N N . GLY A 1 127 ? -11.398 8.109 -3.051 1 58.97 127 GLY A N 1
ATOM 1038 C CA . GLY A 1 127 ? -11.789 9.43 -3.512 1 58.97 127 GLY A CA 1
ATOM 1039 C C . GLY A 1 127 ? -10.898 9.961 -4.617 1 58.97 127 GLY A C 1
ATOM 1040 O O . GLY A 1 127 ? -9.945 9.297 -5.031 1 58.97 127 GLY A O 1
ATOM 1041 N N . ARG A 1 128 ? -11.305 10.992 -5.195 1 62.12 128 ARG A N 1
ATOM 1042 C CA . ARG A 1 128 ? -10.641 11.648 -6.312 1 62.12 128 ARG A CA 1
ATOM 1043 C C . ARG A 1 128 ? -9.195 11.984 -5.973 1 62.12 128 ARG A C 1
ATOM 1045 O O . ARG A 1 128 ? -8.297 11.773 -6.785 1 62.12 128 ARG A O 1
ATOM 1052 N N . SER A 1 129 ? -9 12.336 -4.68 1 71.5 129 SER A N 1
ATOM 1053 C CA . SER A 1 129 ? -7.648 12.75 -4.312 1 71.5 129 SER A CA 1
ATOM 1054 C C . SER A 1 129 ? -6.719 11.547 -4.207 1 71.5 129 SER A C 1
ATOM 1056 O O . SER A 1 129 ? -5.594 11.578 -4.715 1 71.5 129 SER A O 1
ATOM 1058 N N . ASN A 1 130 ? -7.207 10.461 -3.609 1 78.06 130 ASN A N 1
ATOM 1059 C CA . ASN A 1 130 ? -6.363 9.281 -3.486 1 78.06 130 ASN A CA 1
ATOM 1060 C C . ASN A 1 130 ? -6.016 8.695 -4.852 1 78.06 130 ASN A C 1
ATOM 1062 O O . ASN A 1 130 ? -4.871 8.297 -5.09 1 78.06 130 ASN A O 1
ATOM 1066 N N . GLU A 1 131 ? -7.004 8.703 -5.637 1 79.19 131 GLU A N 1
ATOM 1067 C CA . GLU A 1 131 ? -6.781 8.164 -6.973 1 79.19 131 GLU A CA 1
ATOM 1068 C C . GLU A 1 131 ? -5.711 8.953 -7.719 1 79.19 131 GLU A C 1
ATOM 1070 O O . GLU A 1 131 ? -4.82 8.367 -8.336 1 79.19 131 GLU A O 1
ATOM 1075 N N . GLU A 1 132 ? -5.852 10.203 -7.625 1 82.56 132 GLU A N 1
ATOM 1076 C CA . GLU A 1 132 ? -4.875 11.062 -8.289 1 82.56 132 GLU A CA 1
ATOM 1077 C C . GLU A 1 132 ? -3.48 10.867 -7.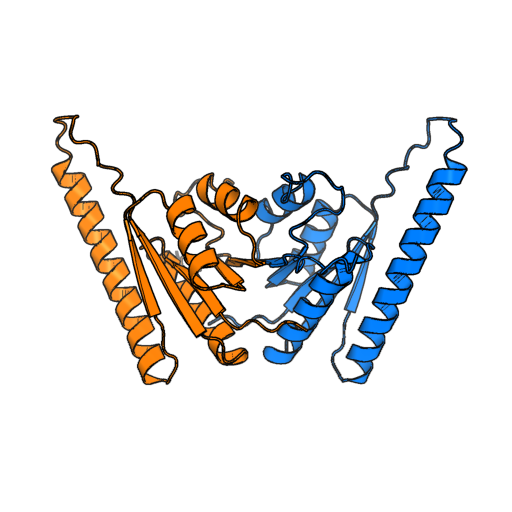703 1 82.56 132 GLU A C 1
ATOM 1079 O O . GLU A 1 132 ? -2.494 10.828 -8.445 1 82.56 132 GLU A O 1
ATOM 1084 N N . ILE A 1 133 ? -3.424 10.758 -6.469 1 85 133 ILE A N 1
ATOM 1085 C CA . ILE A 1 133 ? -2.143 10.578 -5.793 1 85 133 ILE A CA 1
ATOM 1086 C C . ILE A 1 133 ? -1.514 9.258 -6.23 1 85 133 ILE A C 1
ATOM 1088 O O . ILE A 1 133 ? -0.352 9.219 -6.641 1 85 133 ILE A O 1
ATOM 1092 N N . VAL A 1 134 ? -2.287 8.227 -6.18 1 85.62 134 VAL A N 1
ATOM 1093 C CA . VAL A 1 134 ? -1.772 6.906 -6.527 1 85.62 134 VAL A CA 1
ATOM 1094 C C . VAL A 1 134 ? -1.252 6.914 -7.961 1 85.62 134 VAL A C 1
ATOM 1096 O O . VAL A 1 134 ? -0.189 6.355 -8.242 1 85.62 134 VAL A O 1
ATOM 1099 N N . ARG A 1 135 ? -1.906 7.562 -8.773 1 82.62 135 ARG A N 1
ATOM 1100 C CA . ARG A 1 135 ? -1.552 7.605 -10.188 1 82.62 135 ARG A CA 1
ATOM 1101 C C . ARG A 1 135 ? -0.264 8.391 -10.414 1 82.62 135 ARG A C 1
ATOM 1103 O O . ARG A 1 135 ? 0.555 8.023 -11.258 1 82.62 135 ARG A O 1
ATOM 1110 N N . LYS A 1 136 ? -0.022 9.297 -9.648 1 85.81 136 LYS A N 1
ATOM 1111 C CA . LYS A 1 136 ? 1.058 10.242 -9.922 1 85.81 136 LYS A CA 1
ATOM 1112 C C . LYS A 1 136 ? 2.297 9.914 -9.094 1 85.81 136 LYS A C 1
ATOM 1114 O O . LYS A 1 136 ? 3.391 10.406 -9.383 1 85.81 136 LYS A O 1
ATOM 1119 N N . MET A 1 137 ? 2.146 9.125 -8.164 1 89.94 137 MET A N 1
ATOM 1120 C CA . MET A 1 137 ? 3.252 8.906 -7.234 1 89.94 137 MET A CA 1
ATOM 1121 C C . MET A 1 137 ? 4.355 8.078 -7.887 1 89.94 137 MET A C 1
ATOM 1123 O O . MET A 1 137 ? 4.082 7.039 -8.484 1 89.94 137 MET A O 1
ATOM 1127 N N . PRO A 1 138 ? 5.609 8.539 -7.777 1 90.12 138 PRO A N 1
ATOM 1128 C CA . PRO A 1 138 ? 6.746 7.797 -8.328 1 90.12 138 PRO A CA 1
ATOM 1129 C C . PRO A 1 138 ? 7.266 6.723 -7.375 1 90.12 138 PRO A C 1
ATOM 1131 O O . PRO A 1 138 ? 8.273 6.074 -7.66 1 90.12 138 PRO A O 1
ATOM 1134 N N . CYS A 1 139 ? 6.684 6.523 -6.293 1 92.75 139 CYS A N 1
ATOM 1135 C CA . CYS A 1 139 ? 7.109 5.566 -5.277 1 92.75 139 CYS A CA 1
ATOM 1136 C C . CYS A 1 139 ? 5.992 4.586 -4.949 1 92.75 139 CYS A C 1
ATOM 1138 O O . CYS A 1 139 ? 4.875 4.723 -5.453 1 92.75 139 CYS A O 1
ATOM 1140 N N . SER A 1 140 ? 6.305 3.588 -4.148 1 94.06 140 SER A N 1
ATOM 1141 C CA . SER A 1 140 ? 5.285 2.643 -3.707 1 94.06 140 SER A CA 1
ATOM 1142 C C . SER A 1 140 ? 4.273 3.312 -2.783 1 94.06 140 SER A C 1
ATOM 1144 O O . SER A 1 140 ? 4.609 4.262 -2.07 1 94.06 140 SER A O 1
ATOM 1146 N N . VAL A 1 141 ? 3.012 2.867 -2.797 1 94.12 141 VAL A N 1
ATOM 1147 C CA . VAL A 1 141 ? 1.94 3.467 -2.008 1 94.12 141 VAL A CA 1
ATOM 1148 C C . VAL A 1 141 ? 1.229 2.385 -1.197 1 94.12 141 VAL A C 1
ATOM 1150 O O . VAL A 1 141 ? 0.854 1.342 -1.738 1 94.12 141 VAL A O 1
ATOM 1153 N N . LEU A 1 142 ? 1.14 2.635 0.057 1 95.06 142 LEU A N 1
ATOM 1154 C CA . LEU A 1 142 ? 0.352 1.78 0.939 1 95.06 142 LEU A CA 1
ATOM 1155 C C . LEU A 1 142 ? -0.961 2.457 1.32 1 95.06 142 LEU A C 1
ATOM 1157 O O . LEU A 1 142 ? -0.958 3.537 1.916 1 95.06 142 LEU A O 1
ATOM 1161 N N . LEU A 1 143 ? -2.012 1.858 0.923 1 92.25 143 LEU A N 1
ATOM 1162 C CA . LEU A 1 143 ? -3.35 2.285 1.313 1 92.25 143 LEU A CA 1
ATOM 1163 C C . LEU A 1 143 ? -3.832 1.515 2.539 1 92.25 143 LEU A C 1
ATOM 1165 O O . LEU A 1 143 ? -4.086 0.311 2.457 1 92.25 143 LEU A O 1
ATOM 1169 N N . VAL A 1 144 ? -4.016 2.238 3.607 1 91.94 144 VAL A N 1
ATOM 1170 C CA . VAL A 1 144 ? -4.355 1.603 4.875 1 91.94 144 VAL A CA 1
ATOM 1171 C C . VAL A 1 144 ? -5.871 1.577 5.051 1 91.94 144 VAL A C 1
ATOM 1173 O O . VAL A 1 144 ? -6.535 2.607 4.914 1 91.94 144 VAL A O 1
ATOM 1176 N N . LYS A 1 145 ? -6.363 0.372 5.219 1 84.06 145 LYS A N 1
ATOM 1177 C CA . LYS A 1 145 ? -7.797 0.242 5.477 1 84.06 145 LYS A CA 1
ATOM 1178 C C . LYS A 1 145 ? -8.086 0.259 6.973 1 84.06 145 LYS A C 1
ATOM 1180 O O . LYS A 1 145 ? -7.34 -0.317 7.766 1 84.06 145 LYS A O 1
ATOM 1185 N N . LYS A 1 146 ? -9.219 1.111 7.25 1 70.44 146 LYS A N 1
ATOM 1186 C CA . LYS A 1 146 ? -9.656 1.191 8.641 1 70.44 146 LYS A CA 1
ATOM 1187 C C . LYS A 1 146 ? -10.273 -0.126 9.102 1 70.44 146 LYS A C 1
ATOM 1189 O O . LYS A 1 146 ? -10.992 -0.778 8.344 1 70.44 146 LYS A O 1
ATOM 1194 N N . GLU A 1 147 ? -9.688 -0.706 10.148 1 58.16 147 GLU A N 1
ATOM 1195 C CA . GLU A 1 147 ? -10.461 -1.793 10.742 1 58.16 147 GLU A CA 1
ATOM 1196 C C . GLU A 1 147 ? -11.828 -1.307 11.219 1 58.16 147 GLU A C 1
ATOM 1198 O O . GLU A 1 147 ? -11.961 -0.175 11.688 1 58.16 147 GLU A O 1
ATOM 1203 N N . PRO A 1 148 ? -12.93 -1.839 10.57 1 48.62 148 PRO A N 1
ATOM 1204 C CA . PRO A 1 148 ? -14.227 -1.415 11.094 1 48.62 148 PRO A CA 1
ATOM 1205 C C . PRO A 1 148 ? -14.219 -1.227 12.609 1 48.62 148 PRO A C 1
ATOM 1207 O O . PRO A 1 148 ? -13.602 -2.02 13.328 1 48.62 148 PRO A O 1
ATOM 1210 N N . GLN A 1 149 ? -14 -0.008 13.086 1 42.19 149 GLN A N 1
ATOM 1211 C CA . GLN A 1 149 ? -14.25 0.136 14.516 1 42.19 149 GLN A CA 1
ATOM 1212 C C . GLN A 1 149 ? -15.5 -0.629 14.938 1 42.19 149 GLN A C 1
ATOM 1214 O O . GLN A 1 149 ? -16.484 -0.685 14.188 1 42.19 149 GLN A O 1
ATOM 1219 N N . SER A 1 150 ? -15.336 -1.798 15.539 1 37.91 150 SER A N 1
ATOM 1220 C CA . SER A 1 150 ? -16.516 -2.273 16.25 1 37.91 150 SER A CA 1
ATOM 1221 C C . SER A 1 150 ? -17.297 -1.114 16.844 1 37.91 150 SER A C 1
ATOM 1223 O O . SER A 1 150 ? -16.812 -0.431 17.75 1 37.91 150 SER A O 1
ATOM 1225 N N . VAL A 1 151 ? -17.906 -0.27 16.062 1 35.22 151 VAL A N 1
ATOM 1226 C CA . VAL A 1 151 ? -18.859 0.582 16.766 1 35.22 151 VAL A CA 1
ATOM 1227 C C . VAL A 1 151 ? -19.578 -0.224 17.844 1 35.22 151 VAL A C 1
ATOM 1229 O O . VAL A 1 151 ? -20.281 -1.19 17.547 1 35.22 151 VAL A O 1
ATOM 1232 N N . LYS A 1 152 ? -19 -0.366 18.953 1 29.75 152 LYS A N 1
ATOM 1233 C CA . LYS A 1 152 ? -19.844 -0.754 20.078 1 29.75 152 LYS A CA 1
ATOM 1234 C C . LYS A 1 152 ? -21.125 0.09 20.125 1 29.75 152 LYS A C 1
ATOM 1236 O O . LYS A 1 152 ? -21.047 1.31 20.297 1 29.75 152 LYS A O 1
ATOM 1241 N N . TRP A 1 153 ? -22.062 -0.366 19.328 1 29.14 153 TRP A N 1
ATOM 1242 C CA . TRP A 1 153 ? -23.344 0.064 19.828 1 29.14 153 TRP A CA 1
ATOM 1243 C C . TRP A 1 153 ? -23.594 -0.48 21.234 1 29.14 153 TRP A C 1
ATOM 1245 O O . TRP A 1 153 ? -23.141 -1.582 21.562 1 29.14 153 TRP A O 1
ATOM 1255 N N . MET B 1 1 ? -1.585 -2.283 17.766 1 42.69 1 MET B N 1
ATOM 1256 C CA . MET B 1 1 ? -1.346 -1.735 16.422 1 42.69 1 MET B CA 1
ATOM 1257 C C . MET B 1 1 ? -1.311 -2.846 15.383 1 42.69 1 MET B C 1
ATOM 1259 O O . MET B 1 1 ? -0.624 -3.852 15.562 1 42.69 1 MET B O 1
ATOM 1263 N N . GLU B 1 2 ? -2.412 -3.021 14.719 1 57.31 2 GLU B N 1
ATOM 1264 C CA . GLU B 1 2 ? -2.543 -4.309 14.039 1 57.31 2 GLU B CA 1
ATOM 1265 C C . GLU B 1 2 ? -1.445 -4.5 13 1 57.31 2 GLU B C 1
ATOM 1267 O O . GLU B 1 2 ? -1.178 -3.602 12.203 1 57.31 2 GLU B O 1
ATOM 1272 N N . ASP B 1 3 ? -0.382 -5.273 13.352 1 82.38 3 ASP B N 1
ATOM 1273 C CA . ASP B 1 3 ? 0.713 -5.836 12.57 1 82.38 3 ASP B CA 1
ATOM 1274 C C . ASP B 1 3 ? 0.183 -6.672 11.414 1 82.38 3 ASP B C 1
ATOM 1276 O O . ASP B 1 3 ? -1 -7.02 11.375 1 82.38 3 ASP B O 1
ATOM 1280 N N . PHE B 1 4 ? 0.956 -6.578 10.328 1 93.38 4 PHE B N 1
ATOM 1281 C CA . PHE B 1 4 ? 0.606 -7.465 9.227 1 93.38 4 PHE B CA 1
ATOM 1282 C C . PHE B 1 4 ? 0.862 -8.922 9.602 1 93.38 4 PHE B C 1
ATOM 1284 O O . PHE B 1 4 ? 1.974 -9.281 9.992 1 93.38 4 PHE B O 1
ATOM 1291 N N . ARG B 1 5 ? -0.274 -9.734 9.539 1 96.19 5 ARG B N 1
ATOM 1292 C CA . ARG B 1 5 ? -0.156 -11.141 9.922 1 96.19 5 ARG B CA 1
ATOM 1293 C C . ARG B 1 5 ? -0.27 -12.047 8.695 1 96.19 5 ARG B C 1
ATOM 1295 O O . ARG B 1 5 ? 0.371 -13.102 8.641 1 96.19 5 ARG B O 1
ATOM 1302 N N . ARG B 1 6 ? -1.1 -11.648 7.82 1 97.5 6 ARG B N 1
ATOM 1303 C CA . ARG B 1 6 ? -1.317 -12.422 6.602 1 97.5 6 ARG B CA 1
ATOM 1304 C C . ARG B 1 6 ? -1.224 -11.531 5.363 1 97.5 6 ARG B C 1
ATOM 1306 O O . ARG B 1 6 ? -2.045 -10.633 5.176 1 97.5 6 ARG B O 1
ATOM 1313 N N . ILE B 1 7 ? -0.273 -11.844 4.547 1 97.44 7 ILE B N 1
ATOM 1314 C CA . ILE B 1 7 ? 0.051 -11.008 3.391 1 97.44 7 ILE B CA 1
ATOM 1315 C C . ILE B 1 7 ? -0.183 -11.797 2.105 1 97.44 7 ILE B C 1
ATOM 1317 O O . ILE B 1 7 ? 0.226 -12.961 1.997 1 97.44 7 ILE B O 1
ATOM 1321 N N . LEU B 1 8 ? -0.876 -11.211 1.178 1 97.44 8 LEU B N 1
ATOM 1322 C CA . LEU B 1 8 ? -1.113 -11.812 -0.132 1 97.44 8 LEU B CA 1
ATOM 1323 C C . LEU B 1 8 ? -0.459 -10.984 -1.233 1 97.44 8 LEU B C 1
ATOM 1325 O O . LEU B 1 8 ? -0.695 -9.773 -1.333 1 97.44 8 LEU B O 1
ATOM 1329 N N . VAL B 1 9 ? 0.385 -11.625 -1.98 1 95.25 9 VAL B N 1
ATOM 1330 C CA . VAL B 1 9 ? 1.004 -10.984 -3.137 1 95.25 9 VAL B CA 1
ATOM 1331 C C . VAL B 1 9 ? 0.338 -11.477 -4.418 1 95.25 9 VAL B C 1
ATOM 1333 O O . VAL B 1 9 ? 0.145 -12.68 -4.602 1 95.25 9 VAL B O 1
ATOM 1336 N N . VAL B 1 10 ? -0.027 -10.531 -5.27 1 91.75 10 VAL B N 1
ATOM 1337 C CA . VAL B 1 10 ? -0.618 -10.875 -6.559 1 91.75 10 VAL B CA 1
ATOM 1338 C C . VAL B 1 10 ? 0.478 -10.992 -7.613 1 91.75 10 VAL B C 1
ATOM 1340 O O . VAL B 1 10 ? 1.233 -10.039 -7.84 1 91.75 10 VAL B O 1
ATOM 1343 N N . SER B 1 11 ? 0.53 -12.242 -8.148 1 81.94 11 SER B N 1
ATOM 1344 C CA . SER B 1 11 ? 1.48 -12.477 -9.234 1 81.94 11 SER B CA 1
ATOM 1345 C C . SER B 1 11 ? 0.8 -12.391 -10.594 1 81.94 11 SER B C 1
ATOM 1347 O O . SER B 1 11 ? -0.22 -13.039 -10.828 1 81.94 11 SER B O 1
ATOM 1349 N N . ARG B 1 12 ? 1.157 -11.406 -11.438 1 68.44 12 ARG B N 1
ATOM 1350 C CA . ARG B 1 12 ? 0.594 -11.312 -12.781 1 68.44 12 ARG B CA 1
ATOM 1351 C C . ARG B 1 12 ? 1.398 -12.141 -13.773 1 68.44 12 ARG B C 1
ATOM 1353 O O . ARG B 1 12 ? 1.257 -11.977 -14.984 1 68.44 12 ARG B O 1
ATOM 1360 N N . MET B 1 13 ? 2.141 -13.047 -13.227 1 62.91 13 MET B N 1
ATOM 1361 C CA . MET B 1 13 ? 2.914 -13.992 -14.031 1 62.91 13 MET B CA 1
ATOM 1362 C C . MET B 1 13 ? 3.777 -13.266 -15.055 1 62.91 13 MET B C 1
ATOM 1364 O O . MET B 1 13 ? 3.883 -13.695 -16.203 1 62.91 13 MET B O 1
ATOM 1368 N N . THR B 1 14 ? 4.102 -12.008 -14.766 1 60.62 14 THR B N 1
ATOM 1369 C CA . THR B 1 14 ? 5.047 -11.258 -15.578 1 60.62 14 THR B CA 1
ATOM 1370 C C . THR B 1 14 ? 6.379 -11.086 -14.852 1 60.62 14 THR B C 1
ATOM 1372 O O . THR B 1 14 ? 6.469 -11.344 -13.648 1 60.62 14 THR B O 1
ATOM 1375 N N . THR B 1 15 ? 7.496 -10.883 -15.609 1 60.09 15 THR B N 1
ATOM 1376 C CA . THR B 1 15 ? 8.828 -10.641 -15.062 1 60.09 15 THR B CA 1
ATOM 1377 C C . THR B 1 15 ? 8.781 -9.539 -14.008 1 60.09 15 THR B C 1
ATOM 1379 O O . THR B 1 15 ? 9.617 -9.516 -13.102 1 60.09 15 THR B O 1
ATOM 1382 N N . TYR B 1 16 ? 7.875 -8.758 -13.992 1 63.09 16 TYR B N 1
ATOM 1383 C CA . TYR B 1 16 ? 7.812 -7.617 -13.086 1 63.09 16 TYR B CA 1
ATOM 1384 C C . TYR B 1 16 ? 7.199 -8.008 -11.75 1 63.09 16 TYR B C 1
ATOM 1386 O O . TYR B 1 16 ? 7.359 -7.301 -10.758 1 63.09 16 TYR B O 1
ATOM 1394 N N . CYS B 1 17 ? 6.648 -9.234 -11.711 1 73.81 17 CYS B N 1
ATOM 1395 C CA . CYS B 1 17 ? 6 -9.656 -10.477 1 73.81 17 CYS B CA 1
ATOM 1396 C C . CYS B 1 17 ? 7.031 -9.938 -9.391 1 73.81 17 CYS B C 1
ATOM 1398 O O . CYS B 1 17 ? 6.691 -9.992 -8.203 1 73.81 17 CYS B O 1
ATOM 1400 N N . GLN B 1 18 ? 8.32 -9.883 -9.781 1 80.44 18 GLN B N 1
ATOM 1401 C CA . GLN B 1 18 ? 9.375 -10.188 -8.82 1 80.44 18 GLN B CA 1
ATOM 1402 C C . GLN B 1 18 ? 9.484 -9.094 -7.758 1 80.44 18 GLN B C 1
ATOM 1404 O O . GLN B 1 18 ? 9.727 -9.391 -6.586 1 80.44 18 GLN B O 1
ATOM 1409 N N . GLU B 1 19 ? 9.266 -7.902 -8.172 1 84.5 19 GLU B N 1
ATOM 1410 C CA . GLU B 1 19 ? 9.375 -6.797 -7.219 1 84.5 19 GLU B CA 1
ATOM 1411 C C . GLU B 1 19 ? 8.305 -6.902 -6.129 1 84.5 19 GLU B C 1
ATOM 1413 O O . GLU B 1 19 ? 8.602 -6.699 -4.949 1 84.5 19 GLU B O 1
ATOM 1418 N N . ALA B 1 20 ? 7.105 -7.223 -6.543 1 89.44 20 ALA B N 1
ATOM 1419 C CA . ALA B 1 20 ? 6.027 -7.391 -5.574 1 89.44 20 ALA B CA 1
ATOM 1420 C C . ALA B 1 20 ? 6.301 -8.562 -4.641 1 89.44 20 ALA B C 1
ATOM 1422 O O . ALA B 1 20 ? 6.055 -8.477 -3.436 1 89.44 20 ALA B O 1
ATOM 1423 N N . VAL B 1 21 ? 6.848 -9.578 -5.215 1 89.94 21 VAL B N 1
ATOM 1424 C CA . VAL B 1 21 ? 7.152 -10.773 -4.426 1 89.94 21 VAL B CA 1
ATOM 1425 C C . VAL B 1 21 ? 8.258 -10.453 -3.42 1 89.94 21 VAL B C 1
ATOM 1427 O O . VAL B 1 21 ? 8.156 -10.812 -2.244 1 89.94 21 VAL B O 1
ATOM 1430 N N . HIS B 1 22 ? 9.281 -9.789 -3.859 1 90.25 22 HIS B N 1
ATOM 1431 C CA . HIS B 1 22 ? 10.367 -9.414 -2.963 1 90.25 22 HIS B CA 1
ATOM 1432 C C . HIS B 1 22 ? 9.859 -8.523 -1.829 1 90.25 22 HIS B C 1
ATOM 1434 O O . HIS B 1 22 ? 10.281 -8.68 -0.681 1 90.25 22 HIS B O 1
ATOM 1440 N N . CYS B 1 23 ? 9.023 -7.652 -2.178 1 92.75 23 CYS B N 1
ATOM 1441 C CA . CYS B 1 23 ? 8.43 -6.793 -1.161 1 92.75 23 CYS B CA 1
ATOM 1442 C C . CYS B 1 23 ? 7.633 -7.609 -0.15 1 92.75 23 CYS B C 1
ATOM 1444 O O . CYS B 1 23 ? 7.758 -7.402 1.058 1 92.75 23 CYS B O 1
ATOM 1446 N N . GLY B 1 24 ? 6.82 -8.516 -0.689 1 94.69 24 GLY B N 1
ATOM 1447 C CA . GLY B 1 24 ? 6.059 -9.398 0.181 1 94.69 24 GLY B CA 1
ATOM 1448 C C . GLY B 1 24 ? 6.93 -10.227 1.103 1 94.69 24 GLY B C 1
ATOM 1449 O O . GLY B 1 24 ? 6.629 -10.367 2.289 1 94.69 24 GLY B O 1
ATOM 1450 N N . VAL B 1 25 ? 8.023 -10.711 0.601 1 93.31 25 VAL B N 1
ATOM 1451 C CA . VAL B 1 25 ? 8.961 -11.508 1.38 1 93.31 25 VAL B CA 1
ATOM 1452 C C . VAL B 1 25 ? 9.578 -10.656 2.486 1 93.31 25 VAL B C 1
ATOM 1454 O O . VAL B 1 25 ? 9.633 -11.078 3.645 1 93.31 25 VAL B O 1
ATOM 1457 N N . SER B 1 26 ? 10.047 -9.539 2.111 1 94.25 26 SER B N 1
ATOM 1458 C CA . SER B 1 26 ? 10.648 -8.625 3.074 1 94.25 26 SER B CA 1
ATOM 1459 C C . SER B 1 26 ? 9.695 -8.312 4.223 1 94.25 26 SER B C 1
ATOM 1461 O O . SER B 1 26 ? 10.062 -8.438 5.395 1 94.25 26 SER B O 1
ATOM 1463 N N . LEU B 1 27 ? 8.477 -7.973 3.9 1 95.75 27 LEU B N 1
ATOM 1464 C CA . LEU B 1 27 ? 7.477 -7.629 4.906 1 95.75 27 LEU B CA 1
ATOM 1465 C C . LEU B 1 27 ? 7.125 -8.844 5.762 1 95.75 27 LEU B C 1
ATOM 1467 O O . LEU B 1 27 ? 7 -8.727 6.984 1 95.75 27 LEU B O 1
ATOM 1471 N N . ALA B 1 28 ? 6.984 -9.961 5.105 1 95.44 28 ALA B N 1
ATOM 1472 C CA . ALA B 1 28 ? 6.656 -11.18 5.84 1 95.44 28 ALA B CA 1
ATOM 1473 C C . ALA B 1 28 ? 7.746 -11.516 6.855 1 95.44 28 ALA B C 1
ATOM 1475 O O . ALA B 1 28 ? 7.445 -11.914 7.984 1 95.44 28 ALA B O 1
ATOM 1476 N N . ARG B 1 29 ? 8.953 -11.32 6.488 1 93.81 29 ARG B N 1
ATOM 1477 C CA . ARG B 1 29 ? 10.07 -11.594 7.391 1 93.81 29 ARG B CA 1
ATOM 1478 C C . ARG B 1 29 ? 10.094 -10.602 8.547 1 93.81 29 ARG B C 1
ATOM 1480 O O . ARG B 1 29 ? 10.305 -10.992 9.703 1 93.81 29 ARG B O 1
ATOM 1487 N N . LYS B 1 30 ? 9.93 -9.391 8.25 1 93.75 30 LYS B N 1
ATOM 1488 C CA . LYS B 1 30 ? 9.984 -8.344 9.266 1 93.75 30 LYS B CA 1
ATOM 1489 C C . LYS B 1 30 ? 8.859 -8.516 10.289 1 93.75 30 LYS B C 1
ATOM 1491 O O 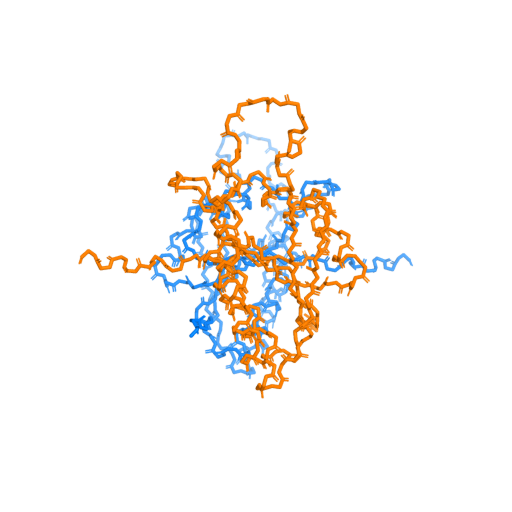. LYS B 1 30 ? 9.062 -8.281 11.477 1 93.75 30 LYS B O 1
ATOM 1496 N N . TYR B 1 31 ? 7.691 -8.992 9.82 1 94.94 31 TYR B N 1
ATOM 1497 C CA . TYR B 1 31 ? 6.523 -9.023 10.695 1 94.94 31 TYR B CA 1
ATOM 1498 C C . TYR B 1 31 ? 6.262 -10.438 11.211 1 94.94 31 TYR B C 1
ATOM 1500 O O . TYR B 1 31 ? 5.391 -10.641 12.055 1 94.94 31 TYR B O 1
ATOM 1508 N N . GLY B 1 32 ? 7.027 -11.367 10.68 1 94.44 32 GLY B N 1
ATOM 1509 C CA . GLY B 1 32 ? 6.688 -12.75 10.992 1 94.44 32 GLY B CA 1
ATOM 1510 C C . GLY B 1 32 ? 5.324 -13.164 10.461 1 94.44 32 GLY B C 1
ATOM 1511 O O . GLY B 1 32 ? 4.59 -13.891 11.133 1 94.44 32 GLY B O 1
ATOM 1512 N N . ALA B 1 33 ? 4.965 -12.617 9.352 1 96.06 33 ALA B N 1
ATOM 1513 C CA . ALA B 1 33 ? 3.641 -12.82 8.773 1 96.06 33 ALA B CA 1
ATOM 1514 C C . ALA B 1 33 ? 3.629 -14.047 7.859 1 96.06 33 ALA B C 1
ATOM 1516 O O . ALA B 1 33 ? 4.672 -14.453 7.344 1 96.06 33 ALA B O 1
ATOM 1517 N N . GLU B 1 34 ? 2.449 -14.641 7.695 1 96.75 34 GLU B N 1
ATOM 1518 C CA . GLU B 1 34 ? 2.252 -15.641 6.648 1 96.75 34 GLU B CA 1
ATOM 1519 C C . GLU B 1 34 ? 2.188 -14.992 5.27 1 96.75 34 GLU B C 1
ATOM 1521 O O . GLU B 1 34 ? 1.565 -13.938 5.102 1 96.75 34 GLU B O 1
ATOM 1526 N N . LEU B 1 35 ? 2.861 -15.586 4.352 1 96.5 35 LEU B N 1
ATOM 1527 C CA . LEU B 1 35 ? 2.924 -15.039 2.998 1 96.5 35 LEU B CA 1
ATOM 1528 C C . LEU B 1 35 ? 2.209 -15.953 2.01 1 96.5 35 LEU B C 1
ATOM 1530 O O . LEU B 1 35 ? 2.469 -17.156 1.973 1 96.5 35 LEU B O 1
ATOM 1534 N N . PHE B 1 36 ? 1.308 -15.344 1.271 1 96.38 36 PHE B N 1
ATOM 1535 C CA . PHE B 1 36 ? 0.587 -16.016 0.197 1 96.38 36 PHE B CA 1
ATOM 1536 C C . PHE B 1 36 ? 0.904 -15.383 -1.151 1 96.38 36 PHE B C 1
ATOM 1538 O O . PHE B 1 36 ? 1.103 -14.172 -1.239 1 96.38 36 PHE B O 1
ATOM 1545 N N . LEU B 1 37 ? 0.955 -16.203 -2.096 1 94.25 37 LEU B N 1
ATOM 1546 C CA . LEU B 1 37 ? 1.091 -15.75 -3.479 1 94.25 37 LEU B CA 1
ATOM 1547 C C . LEU B 1 37 ? -0.068 -16.266 -4.332 1 94.25 37 LEU B C 1
ATOM 1549 O O . LEU B 1 37 ? -0.372 -17.453 -4.324 1 94.25 37 LEU B O 1
ATOM 1553 N N . ILE B 1 38 ? -0.721 -15.328 -5.055 1 92.25 38 ILE B N 1
ATOM 1554 C CA . ILE B 1 38 ? -1.859 -15.75 -5.863 1 92.25 38 ILE B CA 1
ATOM 1555 C C . ILE B 1 38 ? -1.576 -15.484 -7.34 1 92.25 38 ILE B C 1
ATOM 1557 O O . ILE B 1 38 ? -1.073 -14.414 -7.695 1 92.25 38 ILE B O 1
ATOM 1561 N N . HIS B 1 39 ? -1.835 -16.469 -8.125 1 83.5 39 HIS B N 1
ATOM 1562 C CA . HIS B 1 39 ? -1.863 -16.391 -9.586 1 83.5 39 HIS B CA 1
ATOM 1563 C C . HIS B 1 39 ? -3.293 -16.469 -10.109 1 83.5 39 HIS B C 1
ATOM 1565 O O . HIS B 1 39 ? -3.943 -17.516 -9.992 1 83.5 39 HIS B O 1
ATOM 1571 N N . ALA B 1 40 ? -3.766 -15.297 -10.516 1 74.5 40 ALA B N 1
ATOM 1572 C CA . ALA B 1 40 ? -5.094 -15.328 -11.125 1 74.5 40 ALA B CA 1
ATOM 1573 C C . ALA B 1 40 ? -4.992 -15.43 -12.648 1 74.5 40 ALA B C 1
ATOM 1575 O O . ALA B 1 40 ? -4.473 -14.523 -13.305 1 74.5 40 ALA B O 1
ATOM 1576 N N . ILE B 1 41 ? -5.195 -16.5 -13.289 1 65.19 41 ILE B N 1
ATOM 1577 C CA . ILE B 1 41 ? -5.094 -16.781 -14.719 1 65.19 41 ILE B CA 1
ATOM 1578 C C . ILE B 1 41 ? -6.453 -16.547 -15.383 1 65.19 41 ILE B C 1
ATOM 1580 O O . ILE B 1 41 ? -7.473 -17.062 -14.906 1 65.19 41 ILE B O 1
ATOM 1584 N N . HIS B 1 42 ? -6.402 -15.312 -16.078 1 60.81 42 HIS B N 1
ATOM 1585 C CA . HIS B 1 42 ? -7.598 -15.156 -16.906 1 60.81 42 HIS B CA 1
ATOM 1586 C C . HIS B 1 42 ? -7.402 -15.773 -18.281 1 60.81 42 HIS B C 1
ATOM 1588 O O . HIS B 1 42 ? -6.406 -15.5 -18.953 1 60.81 42 HIS B O 1
ATOM 1594 N N . ASN B 1 43 ? -7.773 -16.875 -18.547 1 51.69 43 ASN B N 1
ATOM 1595 C CA . ASN B 1 43 ? -7.73 -17.344 -19.922 1 51.69 43 ASN B CA 1
ATOM 1596 C C . ASN B 1 43 ? -8.375 -16.328 -20.875 1 51.69 43 ASN B C 1
ATOM 1598 O O . ASN B 1 43 ? -9.602 -16.188 -20.891 1 51.69 43 ASN B O 1
ATOM 1602 N N . PRO B 1 44 ? -7.633 -15.289 -21.109 1 50.22 44 PRO B N 1
ATOM 1603 C CA . PRO B 1 44 ? -8.273 -14.367 -22.062 1 50.22 44 PRO B CA 1
ATOM 1604 C C . PRO B 1 44 ? -8.867 -15.078 -23.266 1 50.22 44 PRO B C 1
ATOM 1606 O O . PRO B 1 44 ? -9.734 -14.523 -23.953 1 50.22 44 PRO B O 1
ATOM 1609 N N . PHE B 1 45 ? -8.086 -16.031 -23.781 1 47.62 45 PHE B N 1
ATOM 1610 C CA . PHE B 1 45 ? -8.531 -16.703 -24.984 1 47.62 45 PHE B CA 1
ATOM 1611 C C . PHE B 1 45 ? -9.719 -17.609 -24.688 1 47.62 45 PHE B C 1
ATOM 1613 O O . PHE B 1 45 ? -10.062 -18.484 -25.5 1 47.62 45 PHE B O 1
ATOM 1620 N N . GLY B 1 46 ? -10.273 -17.516 -23.656 1 45.47 46 GLY B N 1
ATOM 1621 C CA . GLY B 1 46 ? -11.547 -18.203 -23.766 1 45.47 46 GLY B CA 1
ATOM 1622 C C . GLY B 1 46 ? -12.203 -18 -25.125 1 45.47 46 GLY B C 1
ATOM 1623 O O . GLY B 1 46 ? -13.43 -17.953 -25.219 1 45.47 46 GLY B O 1
ATOM 1624 N N . LEU B 1 47 ? -11.477 -17.438 -26.016 1 38.84 47 LEU B N 1
ATOM 1625 C CA . LEU B 1 47 ? -12.039 -17.391 -27.359 1 38.84 47 LEU B CA 1
ATOM 1626 C C . LEU B 1 47 ? -12.352 -18.797 -27.875 1 38.84 47 LEU B C 1
ATOM 1628 O O . LEU B 1 47 ? -11.469 -19.484 -28.359 1 38.84 47 LEU B O 1
ATOM 1632 N N . GLU B 1 48 ? -13.023 -19.562 -27.281 1 40.62 48 GLU B N 1
ATOM 1633 C CA . GLU B 1 48 ? -13.609 -20.672 -28.031 1 40.62 48 GLU B CA 1
ATOM 1634 C C . GLU B 1 48 ? -13.906 -20.266 -29.469 1 40.62 48 GLU B C 1
ATOM 1636 O O . GLU B 1 48 ? -14.031 -21.125 -30.344 1 40.62 48 GLU B O 1
ATOM 1641 N N . GLY B 1 49 ? -14.328 -19.016 -29.781 1 40.41 49 GLY B N 1
ATOM 1642 C CA . GLY B 1 49 ? -14.93 -18.844 -31.094 1 40.41 49 GLY B CA 1
ATOM 1643 C C . GLY B 1 49 ? -13.922 -18.469 -32.156 1 40.41 49 GLY B C 1
ATOM 1644 O O . GLY B 1 49 ? -14.234 -18.5 -33.375 1 40.41 49 GLY B O 1
ATOM 1645 N N . TRP B 1 50 ? -13.047 -17.359 -32.125 1 41.53 50 TRP B N 1
ATOM 1646 C CA . TRP B 1 50 ? -12.562 -16.906 -33.406 1 41.53 50 TRP B CA 1
ATOM 1647 C C . TRP B 1 50 ? -11.406 -17.781 -33.906 1 41.53 50 TRP B C 1
ATOM 1649 O O . TRP B 1 50 ? -10.555 -18.172 -33.094 1 41.53 50 TRP B O 1
ATOM 1659 N N . ASN B 1 51 ? -11.477 -18.469 -34.938 1 41.88 51 ASN B N 1
ATOM 1660 C CA . ASN B 1 51 ? -10.672 -19.25 -35.875 1 41.88 51 ASN B CA 1
ATOM 1661 C C . ASN B 1 51 ? -9.336 -18.578 -36.156 1 41.88 51 ASN B C 1
ATOM 1663 O O . ASN B 1 51 ? -8.727 -18.812 -37.219 1 41.88 51 ASN B O 1
ATOM 1667 N N . LEU B 1 52 ? -9.039 -17.297 -35.719 1 47.16 52 LEU B N 1
ATOM 1668 C CA . LEU B 1 52 ? -7.793 -16.766 -36.25 1 47.16 52 LEU B CA 1
ATOM 1669 C C . LEU B 1 52 ? -6.59 -17.516 -35.688 1 47.16 52 LEU B C 1
ATOM 1671 O O . LEU B 1 52 ? -6.668 -18.109 -34.625 1 47.16 52 LEU B O 1
ATOM 1675 N N . PRO B 1 53 ? -5.414 -17.562 -36.375 1 49.5 53 PRO B N 1
ATOM 1676 C CA . PRO B 1 53 ? -4.188 -18.297 -36.062 1 49.5 53 PRO B CA 1
ATOM 1677 C C . PRO B 1 53 ? -3.701 -18.031 -34.625 1 49.5 53 PRO B C 1
ATOM 1679 O O . PRO B 1 53 ? -2.885 -17.125 -34.406 1 49.5 53 PRO B O 1
ATOM 1682 N N . VAL B 1 54 ? -4.445 -18 -33.562 1 52.16 54 VAL B N 1
ATOM 1683 C CA . VAL B 1 54 ? -4.508 -17.875 -32.125 1 52.16 54 VAL B CA 1
ATOM 1684 C C . VAL B 1 54 ? -3.48 -18.812 -31.469 1 52.16 54 VAL B C 1
ATOM 1686 O O . VAL B 1 54 ? -3.072 -18.594 -30.328 1 52.16 54 VAL B O 1
ATOM 1689 N N . VAL B 1 55 ? -2.971 -19.703 -32.312 1 55.53 55 VAL B N 1
ATOM 1690 C CA . VAL B 1 55 ? -2.057 -20.719 -31.812 1 55.53 55 VAL B CA 1
ATOM 1691 C C . VAL B 1 55 ? -0.733 -20.062 -31.406 1 55.53 55 VAL B C 1
ATOM 1693 O O . VAL B 1 55 ? -0.158 -20.391 -30.375 1 55.53 55 VAL B O 1
ATOM 1696 N N . SER B 1 56 ? -0.327 -19.078 -32.281 1 60.28 56 SER B N 1
ATOM 1697 C CA . SER B 1 56 ? 0.991 -18.5 -32 1 60.28 56 SER B CA 1
ATOM 1698 C C . SER B 1 56 ? 0.977 -17.625 -30.766 1 60.28 56 SER B C 1
ATOM 1700 O O . SER B 1 56 ? 1.882 -17.703 -29.938 1 60.28 56 SER B O 1
ATOM 1702 N N . LEU B 1 57 ? -0.082 -16.984 -30.641 1 59.31 57 LEU B N 1
ATOM 1703 C CA . LEU B 1 57 ? -0.147 -16.078 -29.484 1 59.31 57 LEU B CA 1
ATOM 1704 C C . LEU B 1 57 ? -0.311 -16.859 -28.188 1 59.31 57 LEU B C 1
ATOM 1706 O O . LEU B 1 57 ? 0.271 -16.5 -27.172 1 59.31 57 LEU B O 1
ATOM 1710 N N . GLU B 1 58 ? -0.94 -17.953 -28.406 1 62.44 58 GLU B N 1
ATOM 1711 C CA . GLU B 1 58 ? -1.154 -18.797 -27.234 1 62.44 58 GLU B CA 1
ATOM 1712 C C . GLU B 1 58 ? 0.152 -19.438 -26.781 1 62.44 58 GLU B C 1
ATOM 1714 O O . GLU B 1 58 ? 0.413 -19.531 -25.578 1 62.44 58 GLU B O 1
ATOM 1719 N N . LYS B 1 59 ? 0.87 -19.828 -27.828 1 68.75 59 LYS B N 1
ATOM 1720 C CA . LYS B 1 59 ? 2.145 -20.453 -27.484 1 68.75 59 LYS B CA 1
ATOM 1721 C C . LYS B 1 59 ? 3.102 -19.453 -26.859 1 68.75 59 LYS B C 1
ATOM 1723 O O . LYS B 1 59 ? 3.83 -19.781 -25.922 1 68.75 59 LYS B O 1
ATOM 1728 N N . GLU B 1 60 ? 3.09 -18.297 -27.375 1 65.25 60 GLU B N 1
ATOM 1729 C CA . GLU B 1 60 ? 3.951 -17.266 -26.828 1 65.25 60 GLU B CA 1
ATOM 1730 C C . GLU B 1 60 ? 3.529 -16.891 -25.406 1 65.25 60 GLU B C 1
ATOM 1732 O O . GLU B 1 60 ? 4.375 -16.719 -24.531 1 65.25 60 GLU B O 1
ATOM 1737 N N . TYR B 1 61 ? 2.299 -16.812 -25.234 1 63.72 61 TYR B N 1
ATOM 1738 C CA . TYR B 1 61 ? 1.766 -16.531 -23.906 1 63.72 61 TYR B CA 1
ATOM 1739 C C . TYR B 1 61 ? 2.117 -17.641 -22.922 1 63.72 61 TYR B C 1
ATOM 1741 O O . TYR B 1 61 ? 2.484 -17.359 -21.781 1 63.72 61 TYR B O 1
ATOM 1749 N N . GLU B 1 62 ? 2.051 -18.766 -23.422 1 68.56 62 GLU B N 1
ATOM 1750 C CA . GLU B 1 62 ? 2.375 -19.906 -22.578 1 68.56 62 GLU B CA 1
ATOM 1751 C C . GLU B 1 62 ? 3.854 -19.922 -22.203 1 68.56 62 GLU B C 1
ATOM 1753 O O . GLU B 1 62 ? 4.211 -20.266 -21.078 1 68.56 62 GLU B O 1
ATOM 1758 N N . LYS B 1 63 ? 4.641 -19.562 -23.188 1 72.75 63 LYS B N 1
ATOM 1759 C CA . LYS B 1 63 ? 6.078 -19.516 -22.938 1 72.75 63 LYS B CA 1
ATOM 1760 C C . LYS B 1 63 ? 6.418 -18.453 -21.906 1 72.75 63 LYS B C 1
ATOM 1762 O O . LYS B 1 63 ? 7.16 -18.719 -20.953 1 72.75 63 LYS B O 1
ATOM 1767 N N . ILE B 1 64 ? 5.875 -17.328 -22.047 1 65.81 64 ILE B N 1
ATOM 1768 C CA . ILE B 1 64 ? 6.137 -16.219 -21.141 1 65.81 64 ILE B CA 1
ATOM 1769 C C . ILE B 1 64 ? 5.652 -16.578 -19.734 1 65.81 64 ILE B C 1
ATOM 1771 O O . ILE B 1 64 ? 6.355 -16.328 -18.75 1 65.81 64 ILE B O 1
ATOM 1775 N N . THR B 1 65 ? 4.551 -17.172 -19.703 1 69.56 65 THR B N 1
ATOM 1776 C CA . THR B 1 65 ? 3.963 -17.547 -18.422 1 69.56 65 THR B CA 1
ATOM 1777 C C . THR B 1 65 ? 4.797 -18.625 -17.75 1 69.56 65 THR B C 1
ATOM 1779 O O . THR B 1 65 ? 4.988 -18.594 -16.531 1 69.56 65 THR B O 1
ATOM 1782 N N . ARG B 1 66 ? 5.324 -19.469 -18.594 1 75.38 66 ARG B N 1
ATOM 1783 C CA . ARG B 1 66 ? 6.148 -20.547 -18.062 1 75.38 66 ARG B CA 1
ATOM 1784 C C . ARG B 1 66 ? 7.457 -20 -17.5 1 75.38 66 ARG B C 1
ATOM 1786 O O . ARG B 1 66 ? 7.906 -20.422 -16.422 1 75.38 66 ARG B O 1
ATOM 1793 N N . GLU B 1 67 ? 8.016 -19.125 -18.203 1 75.62 67 GLU B N 1
ATOM 1794 C CA . GLU B 1 67 ? 9.266 -18.531 -17.734 1 75.62 67 GLU B CA 1
ATOM 1795 C C . GLU B 1 67 ? 9.055 -17.703 -16.453 1 75.62 67 GLU B C 1
ATOM 1797 O O . GLU B 1 67 ? 9.844 -17.797 -15.523 1 75.62 67 GLU B O 1
ATOM 1802 N N . ALA B 1 68 ? 8.062 -16.953 -16.469 1 71.75 68 ALA B N 1
ATOM 1803 C CA . ALA B 1 68 ? 7.738 -16.156 -15.297 1 71.75 68 ALA B CA 1
ATOM 1804 C C . ALA B 1 68 ? 7.469 -17.047 -14.086 1 71.75 68 ALA B C 1
ATOM 1806 O O . ALA B 1 68 ? 7.938 -16.75 -12.984 1 71.75 68 ALA B O 1
ATOM 1807 N N . LYS B 1 69 ? 6.84 -18.078 -14.344 1 77.81 69 LYS B N 1
ATOM 1808 C CA . LYS B 1 69 ? 6.543 -19.016 -13.266 1 77.81 69 LYS B CA 1
ATOM 1809 C C . LYS B 1 69 ? 7.812 -19.688 -12.75 1 77.81 69 LYS B C 1
ATOM 1811 O O . LYS B 1 69 ? 7.961 -19.891 -11.547 1 77.81 69 LYS B O 1
ATOM 1816 N N . ALA B 1 70 ? 8.648 -19.984 -13.672 1 82.81 70 ALA B N 1
ATOM 1817 C CA . ALA B 1 70 ? 9.914 -20.609 -13.273 1 82.81 70 ALA B CA 1
ATOM 1818 C C . ALA B 1 70 ? 10.734 -19.672 -12.391 1 82.81 70 ALA B C 1
ATOM 1820 O O . ALA B 1 70 ? 11.289 -20.094 -11.383 1 82.81 70 ALA B O 1
ATOM 1821 N N . ASP B 1 71 ? 10.836 -18.453 -12.828 1 80.06 71 ASP B N 1
ATOM 1822 C CA . ASP B 1 71 ? 11.555 -17.453 -12.047 1 80.06 71 ASP B CA 1
ATOM 1823 C C . ASP B 1 71 ? 10.93 -17.297 -10.664 1 80.06 71 ASP B C 1
ATOM 1825 O O . ASP B 1 71 ? 11.648 -17.234 -9.656 1 80.06 71 ASP B O 1
ATOM 1829 N N . LEU B 1 72 ? 9.68 -17.234 -10.633 1 81.62 72 LEU B N 1
ATOM 1830 C CA . LEU B 1 72 ? 8.961 -17.094 -9.375 1 81.62 72 LEU B CA 1
ATOM 1831 C C . LEU B 1 72 ? 9.195 -18.297 -8.477 1 81.62 72 LEU B C 1
ATOM 1833 O O . LEU B 1 72 ? 9.398 -18.156 -7.273 1 81.62 72 LEU B O 1
ATOM 1837 N N . ASP B 1 73 ? 9.211 -19.422 -9.078 1 86 73 ASP B N 1
ATOM 1838 C CA . ASP B 1 73 ? 9.445 -20.641 -8.312 1 86 73 ASP B CA 1
ATOM 1839 C C . ASP B 1 73 ? 10.836 -20.641 -7.68 1 86 73 ASP B C 1
ATOM 1841 O O . ASP B 1 73 ? 11 -21.062 -6.535 1 86 73 ASP B O 1
ATOM 1845 N N . ARG B 1 74 ? 11.734 -20.172 -8.391 1 87.38 74 ARG B N 1
ATOM 1846 C CA . ARG B 1 74 ? 13.094 -20.094 -7.863 1 87.38 74 ARG B CA 1
ATOM 1847 C C . ARG B 1 74 ? 13.148 -19.172 -6.648 1 87.38 74 ARG B C 1
ATOM 1849 O O . ARG B 1 74 ? 13.773 -19.516 -5.637 1 87.38 74 ARG B O 1
ATOM 1856 N N . ILE B 1 75 ? 12.555 -18.047 -6.766 1 83.62 75 ILE B N 1
ATOM 1857 C CA . ILE B 1 75 ? 12.523 -17.094 -5.664 1 83.62 75 ILE B CA 1
ATOM 1858 C C . ILE B 1 75 ? 11.852 -17.719 -4.449 1 83.62 75 ILE B C 1
ATOM 1860 O O . ILE B 1 75 ? 12.383 -17.672 -3.338 1 83.62 75 ILE B O 1
ATOM 1864 N N . LEU B 1 76 ? 10.75 -18.328 -4.668 1 87.38 76 LEU B N 1
ATOM 1865 C CA . LEU B 1 76 ? 9.969 -18.891 -3.58 1 87.38 76 LEU B CA 1
ATOM 1866 C C . LEU B 1 76 ? 10.703 -20.047 -2.918 1 87.38 76 LEU B C 1
ATOM 1868 O O . LEU B 1 76 ? 10.656 -20.203 -1.696 1 87.38 76 LEU B O 1
ATOM 1872 N N . GLU B 1 77 ? 11.344 -20.828 -3.73 1 90.69 77 GLU B N 1
ATOM 1873 C CA . GLU B 1 77 ? 12.125 -21.938 -3.193 1 90.69 77 GLU B CA 1
ATOM 1874 C C . GLU B 1 77 ? 13.258 -21.453 -2.303 1 90.69 77 GLU B C 1
ATOM 1876 O O . GLU B 1 77 ? 13.531 -22.031 -1.251 1 90.69 77 GLU B O 1
ATOM 1881 N N . ARG B 1 78 ? 13.852 -20.453 -2.762 1 90.31 78 ARG B N 1
ATOM 1882 C CA . ARG B 1 78 ? 14.922 -19.844 -1.968 1 90.31 78 ARG B CA 1
ATOM 1883 C C . ARG B 1 78 ? 14.398 -19.359 -0.626 1 90.31 78 ARG B C 1
ATOM 1885 O O . ARG B 1 78 ? 15.023 -19.578 0.413 1 90.31 78 ARG B O 1
ATOM 1892 N N . GLU B 1 79 ? 13.289 -18.719 -0.688 1 88.69 79 GLU B N 1
ATOM 1893 C CA . GLU B 1 79 ? 12.727 -18.156 0.54 1 88.69 79 GLU B CA 1
ATOM 1894 C C . GLU B 1 79 ? 12.258 -19.266 1.482 1 88.69 79 GLU B C 1
ATOM 1896 O O . GLU B 1 79 ? 12.438 -19.172 2.697 1 88.69 79 GLU B O 1
ATOM 1901 N N . ARG B 1 80 ? 11.727 -20.312 0.921 1 89.94 80 ARG B N 1
ATOM 1902 C CA . ARG B 1 80 ? 11.328 -21.469 1.72 1 89.94 80 ARG B CA 1
ATOM 1903 C C . ARG B 1 80 ? 12.531 -22.094 2.408 1 89.94 80 ARG B C 1
ATOM 1905 O O . ARG B 1 80 ? 12.469 -22.438 3.59 1 89.94 80 ARG B O 1
ATOM 1912 N N . SER B 1 81 ? 13.523 -22.141 1.686 1 91.25 81 SER B N 1
ATOM 1913 C CA . SER B 1 81 ? 14.75 -22.719 2.227 1 91.25 81 SER B CA 1
ATOM 1914 C C . SER B 1 81 ? 15.312 -21.859 3.348 1 91.25 81 SER B C 1
ATOM 1916 O O . SER B 1 81 ? 16 -22.359 4.238 1 91.25 81 SER B O 1
ATOM 1918 N N . ASN B 1 82 ? 14.969 -20.641 3.289 1 91.06 82 ASN B N 1
ATOM 1919 C CA . ASN B 1 82 ? 15.438 -19.719 4.312 1 91.06 82 ASN B CA 1
ATOM 1920 C C . ASN B 1 82 ? 14.422 -19.562 5.441 1 91.06 82 ASN B C 1
ATOM 1922 O O . ASN B 1 82 ? 14.5 -18.609 6.227 1 91.06 82 ASN B O 1
ATOM 1926 N N . GLY B 1 83 ? 13.383 -20.406 5.398 1 91 83 GLY B N 1
ATOM 1927 C CA . GLY B 1 83 ? 12.5 -20.516 6.551 1 91 83 GLY B CA 1
ATOM 1928 C C . GLY B 1 83 ? 11.234 -19.688 6.414 1 91 83 GLY B C 1
ATOM 1929 O O . GLY B 1 83 ? 10.516 -19.484 7.391 1 91 83 GLY B O 1
ATOM 1930 N N . LEU B 1 84 ? 10.992 -19.141 5.262 1 91.81 84 LEU B N 1
ATOM 1931 C CA . LEU B 1 84 ? 9.742 -18.438 5.047 1 91.81 84 LEU B CA 1
ATOM 1932 C C . LEU B 1 84 ? 8.789 -19.25 4.176 1 91.81 84 LEU B C 1
ATOM 1934 O O . LEU B 1 84 ? 8.93 -19.266 2.951 1 91.81 84 LEU B O 1
ATOM 1938 N N . PRO B 1 85 ? 7.871 -19.859 4.859 1 90.5 85 PRO B N 1
ATOM 1939 C CA . PRO B 1 85 ? 6.887 -20.562 4.039 1 90.5 85 PRO B CA 1
ATOM 1940 C C . PRO B 1 85 ? 6.027 -19.625 3.201 1 90.5 85 PRO B C 1
ATOM 1942 O O . PRO B 1 85 ? 5.656 -18.531 3.668 1 90.5 85 PRO B O 1
ATOM 1945 N N . VAL B 1 86 ? 5.906 -19.969 1.958 1 92.94 86 VAL B N 1
ATOM 1946 C CA . VAL B 1 86 ? 5.051 -19.219 1.045 1 92.94 86 VAL B CA 1
ATOM 1947 C C . VAL B 1 86 ? 3.98 -20.141 0.465 1 92.94 86 VAL B C 1
ATOM 1949 O O . VAL B 1 86 ? 4.301 -21.172 -0.138 1 92.94 86 VAL B O 1
ATOM 1952 N N . ALA B 1 87 ? 2.76 -19.875 0.713 1 93.25 87 ALA B N 1
ATOM 1953 C CA . ALA B 1 87 ? 1.66 -20.625 0.122 1 93.25 87 ALA B CA 1
ATOM 1954 C C . ALA B 1 87 ? 1.255 -20.047 -1.229 1 93.25 87 ALA B C 1
ATOM 1956 O O . ALA B 1 87 ? 1.035 -18.844 -1.349 1 93.25 87 ALA B O 1
ATOM 1957 N N . GLU B 1 88 ? 1.217 -20.859 -2.18 1 90.75 88 GLU B N 1
ATOM 1958 C CA . GLU B 1 88 ? 0.833 -20.422 -3.518 1 90.75 88 GLU B CA 1
ATOM 1959 C C . GLU B 1 88 ? -0.612 -20.797 -3.828 1 90.75 88 GLU B C 1
ATOM 1961 O O . GLU B 1 88 ? -1.033 -21.922 -3.576 1 90.75 88 GLU B O 1
ATOM 1966 N N . LEU B 1 89 ? -1.327 -19.844 -4.348 1 90.38 89 LEU B N 1
ATOM 1967 C CA . LEU B 1 89 ? -2.707 -20.031 -4.777 1 90.38 89 LEU B CA 1
ATOM 1968 C C . LEU B 1 89 ? -2.836 -19.844 -6.285 1 90.38 89 LEU B C 1
ATOM 1970 O O . LEU B 1 89 ? -2.422 -18.812 -6.824 1 90.38 89 LEU B O 1
ATOM 1974 N N . ILE B 1 90 ? -3.357 -20.875 -6.961 1 84.69 90 ILE B N 1
ATOM 1975 C CA . ILE B 1 90 ? -3.682 -20.766 -8.383 1 84.69 90 ILE B CA 1
ATOM 1976 C C . ILE B 1 90 ? -5.195 -20.75 -8.562 1 84.69 90 ILE B C 1
ATOM 1978 O O . ILE B 1 90 ? -5.883 -21.703 -8.211 1 84.69 90 ILE B O 1
ATOM 1982 N N . ARG B 1 91 ? -5.648 -19.672 -9.031 1 83.94 91 ARG B N 1
ATOM 1983 C CA . ARG B 1 91 ? -7.086 -19.531 -9.211 1 83.94 91 ARG B CA 1
ATOM 1984 C C . ARG B 1 91 ? -7.426 -19.234 -10.672 1 83.94 91 ARG B C 1
ATOM 1986 O O . ARG B 1 91 ? -6.711 -18.484 -11.344 1 83.94 91 ARG B O 1
ATOM 1993 N N . LYS B 1 92 ? -8.461 -19.906 -11.117 1 80.5 92 LYS B N 1
ATOM 1994 C CA . LYS B 1 92 ? -8.992 -19.656 -12.453 1 80.5 92 LYS B CA 1
ATOM 1995 C C . LYS B 1 92 ? -10.234 -18.781 -12.406 1 80.5 92 LYS B C 1
ATOM 1997 O O . LYS B 1 92 ? -11.148 -19.031 -11.609 1 80.5 92 LYS B O 1
ATOM 2002 N N . GLY B 1 93 ? -10.242 -17.734 -13.141 1 79.12 93 GLY B N 1
ATOM 2003 C CA . GLY B 1 93 ? -11.375 -16.828 -13.156 1 79.12 93 GLY B CA 1
ATOM 2004 C C . GLY B 1 93 ? -10.969 -15.367 -13.305 1 79.12 93 GLY B C 1
ATOM 2005 O O . GLY B 1 93 ? -9.82 -15.07 -13.633 1 79.12 93 GLY B O 1
ATOM 2006 N N . GLU B 1 94 ? -11.945 -14.516 -13.227 1 81.44 94 GLU B N 1
ATOM 2007 C CA . GLU B 1 94 ? -11.68 -13.078 -13.289 1 81.44 94 GLU B CA 1
ATOM 2008 C C . GLU B 1 94 ? -10.766 -12.641 -12.148 1 81.44 94 GLU B C 1
ATOM 2010 O O . GLU B 1 94 ? -11.055 -12.898 -10.977 1 81.44 94 GLU B O 1
ATOM 2015 N N . PRO B 1 95 ? -9.711 -12.062 -12.406 1 83.81 95 PRO B N 1
ATOM 2016 C CA . PRO B 1 95 ? -8.672 -11.758 -11.422 1 83.81 95 PRO B CA 1
ATOM 2017 C C . PRO B 1 95 ? -9.211 -11.031 -10.195 1 83.81 95 PRO B C 1
ATOM 2019 O O . PRO B 1 95 ? -8.961 -11.445 -9.062 1 83.81 95 PRO B O 1
ATOM 2022 N N . THR B 1 96 ? -9.93 -9.953 -10.352 1 87.31 96 THR B N 1
ATOM 2023 C CA . THR B 1 96 ? -10.422 -9.164 -9.227 1 87.31 96 THR B CA 1
ATOM 2024 C C . THR B 1 96 ? -11.297 -10.016 -8.312 1 87.31 96 THR B C 1
ATOM 2026 O O . THR B 1 96 ? -11.164 -9.953 -7.086 1 87.31 96 THR B O 1
ATOM 2029 N N . LYS B 1 97 ? -12.133 -10.805 -8.898 1 90.06 97 LYS B N 1
ATOM 2030 C CA . LYS B 1 97 ? -13.039 -11.664 -8.133 1 90.06 97 LYS B CA 1
ATOM 2031 C C . LYS B 1 97 ? -12.258 -12.719 -7.355 1 90.06 97 LYS B C 1
ATOM 2033 O O . LYS B 1 97 ? -12.531 -12.961 -6.176 1 90.06 97 LYS B O 1
ATOM 2038 N N . GLU B 1 98 ? -11.359 -13.305 -8.039 1 90.44 98 GLU B N 1
ATOM 2039 C CA . GLU B 1 98 ? -10.586 -14.375 -7.418 1 90.44 98 GLU B CA 1
ATOM 2040 C C . GLU B 1 98 ? -9.703 -13.844 -6.293 1 90.44 98 GLU B C 1
ATOM 2042 O O . GLU B 1 98 ? -9.523 -14.5 -5.27 1 90.44 98 GLU B O 1
ATOM 2047 N N . ILE B 1 99 ? -9.156 -12.68 -6.445 1 93 99 ILE B N 1
ATOM 2048 C CA . ILE B 1 99 ? -8.32 -12.062 -5.422 1 93 99 ILE B CA 1
ATOM 2049 C C . ILE B 1 99 ? -9.172 -11.703 -4.211 1 93 99 ILE B C 1
ATOM 2051 O O . ILE B 1 99 ? -8.781 -11.969 -3.068 1 93 99 ILE B O 1
ATOM 2055 N N . LEU B 1 100 ? -10.32 -11.133 -4.484 1 93.94 100 LEU B N 1
ATOM 2056 C CA . LEU B 1 100 ? -11.227 -10.781 -3.398 1 93.94 100 LEU B CA 1
ATOM 2057 C C . LEU B 1 100 ? -11.617 -12.016 -2.592 1 93.94 100 LEU B C 1
ATOM 2059 O O . LEU B 1 100 ? -11.609 -11.984 -1.359 1 93.94 100 LEU B O 1
ATOM 2063 N N . LYS B 1 101 ? -11.953 -13.031 -3.295 1 95.69 101 LYS B N 1
ATOM 2064 C CA . LYS B 1 101 ? -12.32 -14.281 -2.635 1 95.69 101 LYS B CA 1
ATOM 2065 C C . LYS B 1 101 ? -11.18 -14.789 -1.752 1 95.69 101 LYS B C 1
ATOM 2067 O O . LYS B 1 101 ? -11.406 -15.188 -0.608 1 95.69 101 LYS B O 1
ATOM 2072 N N . ALA B 1 102 ? -10.016 -14.789 -2.223 1 96.06 102 ALA B N 1
ATOM 2073 C CA . ALA B 1 102 ? -8.852 -15.242 -1.467 1 96.06 102 ALA B CA 1
ATOM 2074 C C . ALA B 1 102 ? -8.633 -14.391 -0.224 1 96.06 102 ALA B C 1
ATOM 2076 O O . ALA B 1 102 ? -8.328 -14.906 0.853 1 96.06 102 ALA B O 1
ATOM 2077 N N . VAL B 1 103 ? -8.742 -13.078 -0.362 1 96.31 103 VAL B N 1
ATOM 2078 C CA . VAL B 1 103 ? -8.539 -12.141 0.739 1 96.31 103 VAL B CA 1
ATOM 2079 C C . VAL B 1 103 ? -9.531 -12.438 1.859 1 96.31 103 VAL B C 1
ATOM 2081 O O . VAL B 1 103 ? -9.164 -12.469 3.035 1 96.31 103 VAL B O 1
ATOM 2084 N N . GLU B 1 104 ? -10.742 -12.672 1.492 1 96.31 104 GLU B N 1
ATOM 2085 C CA . GLU B 1 104 ? -11.789 -12.938 2.475 1 96.31 104 GLU B CA 1
ATOM 2086 C C . GLU B 1 104 ? -11.609 -14.305 3.123 1 96.31 104 GLU B C 1
ATOM 2088 O O . GLU B 1 104 ? -11.664 -14.43 4.348 1 96.31 104 GLU B O 1
ATOM 2093 N N . GLU B 1 105 ? -11.359 -15.289 2.283 1 97.06 105 GLU B N 1
ATOM 2094 C CA . GLU B 1 105 ? -11.219 -16.656 2.752 1 97.06 105 GLU B CA 1
ATOM 2095 C C . GLU B 1 105 ? -10.039 -16.812 3.707 1 97.06 105 GLU B C 1
ATOM 2097 O O . GLU B 1 105 ? -10.125 -17.531 4.699 1 97.06 105 GLU B O 1
ATOM 2102 N N . LEU B 1 106 ? -9 -16.125 3.441 1 97.38 106 LEU B N 1
ATOM 2103 C CA . LEU B 1 106 ? -7.762 -16.312 4.184 1 97.38 106 LEU B CA 1
ATOM 2104 C C . LEU B 1 106 ? -7.582 -15.211 5.227 1 97.38 106 LEU B C 1
ATOM 2106 O O . LEU B 1 106 ? -6.582 -15.195 5.953 1 97.38 106 LEU B O 1
ATOM 2110 N N . LYS B 1 107 ? -8.516 -14.211 5.25 1 96.5 107 LYS B N 1
ATOM 2111 C CA . LYS B 1 107 ? -8.461 -13.086 6.184 1 96.5 107 LYS B CA 1
ATOM 2112 C C . LYS B 1 107 ? -7.156 -12.305 6.035 1 96.5 107 LYS B C 1
ATOM 2114 O O . LYS B 1 107 ? -6.473 -12.039 7.027 1 96.5 107 LYS B O 1
ATOM 2119 N N . ILE B 1 108 ? -6.859 -12 4.82 1 96.69 108 ILE B N 1
ATOM 2120 C CA . ILE B 1 108 ? -5.652 -11.25 4.477 1 96.69 108 ILE B CA 1
ATOM 2121 C C . ILE B 1 108 ? -5.734 -9.844 5.062 1 96.69 108 ILE B C 1
ATOM 2123 O O . ILE B 1 108 ? -6.766 -9.18 4.961 1 96.69 108 ILE B O 1
ATOM 2127 N N . ASP B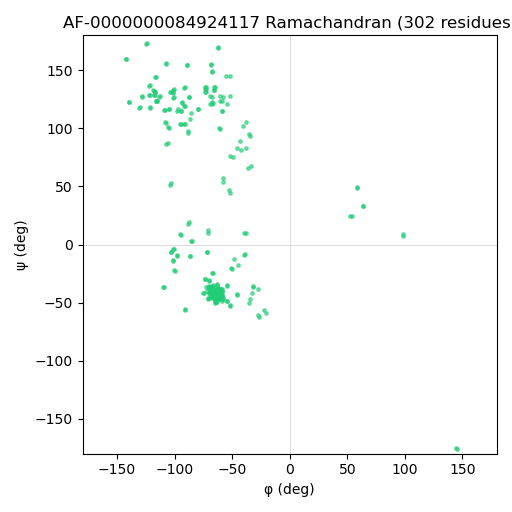 1 109 ? -4.609 -9.398 5.664 1 94.75 109 ASP B N 1
ATOM 2128 C CA . ASP B 1 109 ? -4.586 -8.047 6.215 1 94.75 109 ASP B CA 1
ATOM 2129 C C . ASP B 1 109 ? -3.885 -7.078 5.266 1 94.75 109 ASP B C 1
ATOM 2131 O O . ASP B 1 109 ? -4.082 -5.863 5.348 1 94.75 109 ASP B O 1
ATOM 2135 N N . LEU B 1 110 ? -3.045 -7.617 4.41 1 96.69 110 LEU B N 1
ATOM 2136 C CA . LEU B 1 110 ? -2.309 -6.777 3.471 1 96.69 110 LEU B CA 1
ATOM 2137 C C . LEU B 1 110 ? -2.232 -7.434 2.096 1 96.69 110 LEU B C 1
ATOM 2139 O O . LEU B 1 110 ? -1.767 -8.57 1.972 1 96.69 110 LEU B O 1
ATOM 2143 N N . LEU B 1 111 ? -2.713 -6.738 1.117 1 96.25 111 LEU B N 1
ATOM 2144 C CA . LEU B 1 111 ? -2.574 -7.137 -0.28 1 96.25 111 LEU B CA 1
ATOM 2145 C C . LEU B 1 111 ? -1.461 -6.348 -0.96 1 96.25 111 LEU B C 1
ATOM 2147 O O . LEU B 1 111 ? -1.398 -5.121 -0.838 1 96.25 111 LEU B O 1
ATOM 2151 N N . ILE B 1 112 ? -0.587 -7.047 -1.642 1 95.31 112 ILE B N 1
ATOM 2152 C CA . ILE B 1 112 ? 0.517 -6.398 -2.34 1 95.31 112 ILE B CA 1
ATOM 2153 C C . ILE B 1 112 ? 0.402 -6.66 -3.842 1 95.31 112 ILE B C 1
ATOM 2155 O O . ILE B 1 112 ? 0.231 -7.805 -4.27 1 95.31 112 ILE B O 1
ATOM 2159 N N . MET B 1 113 ? 0.473 -5.59 -4.594 1 91.06 113 MET B N 1
ATOM 2160 C CA . MET B 1 113 ? 0.426 -5.676 -6.051 1 91.06 113 MET B CA 1
ATOM 2161 C C . MET B 1 113 ? 1.373 -4.668 -6.688 1 91.06 113 MET B C 1
ATOM 2163 O O . MET B 1 113 ? 1.766 -3.689 -6.051 1 91.06 113 MET B O 1
ATOM 2167 N N . LEU B 1 114 ? 1.689 -4.977 -7.953 1 86.5 114 LEU B N 1
ATOM 2168 C CA . LEU B 1 114 ? 2.455 -3.994 -8.711 1 86.5 114 LEU B CA 1
ATOM 2169 C C . LEU B 1 114 ? 1.583 -2.805 -9.102 1 86.5 114 LEU B C 1
ATOM 2171 O O . LEU B 1 114 ? 0.416 -2.977 -9.461 1 86.5 114 LEU B O 1
ATOM 2175 N N . SER B 1 115 ? 2.131 -1.632 -8.883 1 79.75 115 SER B N 1
ATOM 2176 C CA . SER B 1 115 ? 1.386 -0.44 -9.273 1 79.75 115 SER B CA 1
ATOM 2177 C C . SER B 1 115 ? 1.207 -0.373 -10.789 1 79.75 115 SER B C 1
ATOM 2179 O O . SER B 1 115 ? 0.224 0.186 -11.273 1 79.75 115 SER B O 1
ATOM 2181 N N . HIS B 1 116 ? 2.445 -0.769 -11.609 1 62.41 116 HIS B N 1
ATOM 2182 C CA . HIS B 1 116 ? 2.449 -0.569 -13.055 1 62.41 116 HIS B CA 1
ATOM 2183 C C . HIS B 1 116 ? 1.822 -1.758 -13.773 1 62.41 116 HIS B C 1
ATOM 2185 O O . HIS B 1 116 ? 1.95 -2.9 -13.328 1 62.41 116 HIS B O 1
ATOM 2191 N N . GLU B 1 117 ? 0.648 -1.664 -14.453 1 49.84 117 GLU B N 1
ATOM 2192 C CA . GLU B 1 117 ? 0.448 -2.707 -15.461 1 49.84 117 GLU B CA 1
ATOM 2193 C C . GLU B 1 117 ? 1.54 -2.664 -16.531 1 49.84 117 GLU B C 1
ATOM 2195 O O . GLU B 1 117 ? 2.102 -1.604 -16.797 1 49.84 117 GLU B O 1
ATOM 2200 N N . GLU B 1 118 ? 2.152 -3.854 -16.734 1 44.62 118 GLU B N 1
ATOM 2201 C CA . GLU B 1 118 ? 3.102 -3.996 -17.828 1 44.62 118 GLU B CA 1
ATOM 2202 C C . GLU B 1 118 ? 2.785 -3.023 -18.969 1 44.62 118 GLU B C 1
ATOM 2204 O O . GLU B 1 118 ? 3.613 -2.801 -19.844 1 44.62 118 GLU B O 1
ATOM 2209 N N . TRP B 1 119 ? 1.604 -3.146 -19.562 1 39.69 119 TRP B N 1
ATOM 2210 C CA . TRP B 1 119 ? 1.562 -2.473 -20.859 1 39.69 119 TRP B CA 1
ATOM 2211 C C . TRP B 1 119 ? 1.973 -1.01 -20.734 1 39.69 119 TRP B C 1
ATOM 2213 O O . TRP B 1 119 ? 1.703 -0.375 -19.703 1 39.69 119 TRP B O 1
ATOM 2223 N N . ARG B 1 120 ? 2.988 -0.594 -21.422 1 36.62 120 ARG B N 1
ATOM 2224 C CA . ARG B 1 120 ? 3.908 0.492 -21.75 1 36.62 120 ARG B CA 1
ATOM 2225 C C . ARG B 1 120 ? 3.248 1.851 -21.531 1 36.62 120 ARG B C 1
ATOM 2227 O O . ARG B 1 120 ? 3.873 2.891 -21.75 1 36.62 120 ARG B O 1
ATOM 2234 N N . LEU B 1 121 ? 1.968 2.072 -21.828 1 37.53 121 LEU B N 1
ATOM 2235 C CA . LEU B 1 121 ? 1.869 3.516 -22.016 1 37.53 121 LEU B CA 1
ATOM 2236 C C . LEU B 1 121 ? 2.084 4.258 -20.703 1 37.53 121 LEU B C 1
ATOM 2238 O O . LEU B 1 121 ? 1.665 3.785 -19.641 1 37.53 121 LEU B O 1
ATOM 2242 N N . GLU B 1 122 ? 2.949 5.184 -20.625 1 40.09 122 GLU B N 1
ATOM 2243 C CA . GLU B 1 122 ? 3.588 6.125 -19.719 1 40.09 122 GLU B CA 1
ATOM 2244 C C . GLU B 1 122 ? 2.717 6.383 -18.484 1 40.09 122 GLU B C 1
ATOM 2246 O O . GLU B 1 122 ? 3.23 6.57 -17.391 1 40.09 122 GLU B O 1
ATOM 2251 N N . HIS B 1 123 ? 1.495 6.809 -18.781 1 41.94 123 HIS B N 1
ATOM 2252 C CA . HIS B 1 123 ? 0.654 7.582 -17.875 1 41.94 123 HIS B CA 1
ATOM 2253 C C . HIS B 1 123 ? -0.35 6.688 -17.156 1 41.94 123 HIS B C 1
ATOM 2255 O O . HIS B 1 123 ? -1.201 7.18 -16.422 1 41.94 123 HIS B O 1
ATOM 2261 N N . PHE B 1 124 ? -0.505 5.328 -17.594 1 44.25 124 PHE B N 1
ATOM 2262 C CA . PHE B 1 124 ? -1.691 4.703 -17.031 1 44.25 124 PHE B CA 1
ATOM 2263 C C . PHE B 1 124 ? -1.312 3.748 -15.906 1 44.25 124 PHE B C 1
ATOM 2265 O O . PHE B 1 124 ? -1.021 2.574 -16.156 1 44.25 124 PHE B O 1
ATOM 2272 N N . LEU B 1 125 ? -0.535 4.066 -14.883 1 47.44 125 LEU B N 1
ATOM 2273 C CA . LEU B 1 125 ? -0.027 3.385 -13.703 1 47.44 125 LEU B CA 1
ATOM 2274 C C . LEU B 1 125 ? -1.056 2.396 -13.156 1 47.44 125 LEU B C 1
ATOM 2276 O O . LEU B 1 125 ? -0.693 1.344 -12.633 1 47.44 125 LEU B O 1
ATOM 2280 N N . PHE B 1 126 ? -2.297 2.988 -13.086 1 55.44 126 PHE B N 1
ATOM 2281 C CA . PHE B 1 126 ? -3.383 2.262 -12.438 1 55.44 126 PHE B CA 1
ATOM 2282 C C . PHE B 1 126 ? -4.391 1.762 -13.461 1 55.44 126 PHE B C 1
ATOM 2284 O O . PHE B 1 126 ? -5.086 2.559 -14.102 1 55.44 126 PHE B O 1
ATOM 2291 N N . GLY B 1 127 ? -4.074 0.58 -13.977 1 59.38 127 GLY B N 1
ATOM 2292 C CA . GLY B 1 127 ? -5.02 -0.005 -14.922 1 59.38 127 GLY B CA 1
ATOM 2293 C C . GLY B 1 127 ? -6.375 -0.29 -14.305 1 59.38 127 GLY B C 1
ATOM 2294 O O . GLY B 1 127 ? -6.594 -0.022 -13.117 1 59.38 127 GLY B O 1
ATOM 2295 N N . ARG B 1 128 ? -7.277 -0.597 -15.086 1 62.75 128 ARG B N 1
ATOM 2296 C CA . ARG B 1 128 ? -8.664 -0.867 -14.727 1 62.75 128 ARG B CA 1
ATOM 2297 C C . ARG B 1 128 ? -8.75 -1.94 -13.648 1 62.75 128 ARG B C 1
ATOM 2299 O O . ARG B 1 128 ? -9.516 -1.806 -12.688 1 62.75 128 ARG B O 1
ATOM 2306 N N . SER B 1 129 ? -7.805 -2.918 -13.773 1 71.94 129 SER B N 1
ATOM 2307 C CA . SER B 1 129 ? -7.887 -4.016 -12.812 1 71.94 129 SER B CA 1
ATOM 2308 C C . SER B 1 129 ? -7.398 -3.586 -11.438 1 71.94 129 SER B C 1
ATOM 2310 O O . SER B 1 129 ? -8.039 -3.883 -10.422 1 71.94 129 SER B O 1
ATOM 2312 N N . ASN B 1 130 ? -6.309 -2.836 -11.398 1 78.5 130 ASN B N 1
ATOM 2313 C CA . ASN B 1 130 ? -5.797 -2.387 -10.109 1 78.5 130 ASN B CA 1
ATOM 2314 C C . ASN B 1 130 ? -6.777 -1.451 -9.414 1 78.5 130 ASN B C 1
ATOM 2316 O O . ASN B 1 130 ? -6.988 -1.557 -8.203 1 78.5 130 ASN B O 1
ATOM 2320 N N . GLU B 1 131 ? -7.301 -0.641 -10.219 1 79.19 131 GLU B N 1
ATOM 2321 C CA . GLU B 1 131 ? -8.258 0.305 -9.648 1 79.19 131 GLU B CA 1
ATOM 2322 C C . GLU B 1 131 ? -9.445 -0.419 -9.023 1 79.19 131 GLU B C 1
ATOM 2324 O O . GLU B 1 131 ? -9.867 -0.093 -7.91 1 79.19 131 GLU B O 1
ATOM 2329 N N . GLU B 1 132 ? -9.922 -1.34 -9.742 1 82.44 132 GLU B N 1
ATOM 2330 C CA . GLU B 1 132 ? -11.055 -2.115 -9.25 1 82.44 132 GLU B CA 1
ATOM 2331 C C . GLU B 1 132 ? -10.68 -2.885 -7.984 1 82.44 132 GLU B C 1
ATOM 2333 O O . GLU B 1 132 ? -11.477 -2.951 -7.039 1 82.44 132 GLU B O 1
ATOM 2338 N N . ILE B 1 133 ? -9.57 -3.412 -7.977 1 85.12 133 ILE B N 1
ATOM 2339 C CA . ILE B 1 133 ? -9.109 -4.18 -6.828 1 85.12 133 ILE B CA 1
ATOM 2340 C C . ILE B 1 133 ? -8.984 -3.266 -5.609 1 85.12 133 ILE B C 1
ATOM 2342 O O . ILE B 1 133 ? -9.523 -3.57 -4.543 1 85.12 133 ILE B O 1
ATOM 2346 N N . VAL B 1 134 ? -8.344 -2.16 -5.805 1 85.69 134 VAL B N 1
ATOM 2347 C CA . VAL B 1 134 ? -8.125 -1.237 -4.695 1 85.69 134 VAL B CA 1
ATOM 2348 C C . VAL B 1 134 ? -9.469 -0.792 -4.125 1 85.69 134 VAL B C 1
ATOM 2350 O O . VAL B 1 134 ? -9.633 -0.722 -2.904 1 85.69 134 VAL B O 1
ATOM 2353 N N . ARG B 1 135 ? -10.367 -0.602 -4.945 1 82.5 135 ARG B N 1
ATOM 2354 C CA . ARG B 1 135 ? -11.68 -0.116 -4.535 1 82.5 135 ARG B CA 1
ATOM 2355 C C . ARG B 1 135 ? -12.438 -1.186 -3.76 1 82.5 135 ARG B C 1
ATOM 2357 O O . ARG B 1 135 ? -13.148 -0.877 -2.801 1 82.5 135 ARG B O 1
ATOM 2364 N N . LYS B 1 136 ? -12.234 -2.354 -4.035 1 85.81 136 LYS B N 1
ATOM 2365 C CA . LYS B 1 136 ? -13.078 -3.424 -3.512 1 85.81 136 LYS B CA 1
ATOM 2366 C C . LYS B 1 136 ? -12.398 -4.129 -2.336 1 85.81 136 LYS B C 1
ATOM 2368 O O . LYS B 1 136 ? -13.055 -4.855 -1.586 1 85.81 136 LYS B O 1
ATOM 2373 N N . MET B 1 137 ? -11.219 -3.906 -2.172 1 90 137 MET B N 1
ATOM 2374 C CA . MET B 1 137 ? -10.477 -4.691 -1.188 1 90 137 MET B CA 1
ATOM 2375 C C . MET B 1 137 ? -10.852 -4.273 0.232 1 90 137 MET B C 1
ATOM 2377 O O . MET B 1 137 ? -10.852 -3.086 0.555 1 90 137 MET B O 1
ATOM 2381 N N . PRO B 1 138 ? -11.156 -5.238 1.1 1 90.12 138 PRO B N 1
ATOM 2382 C CA . PRO B 1 138 ? -11.492 -4.949 2.498 1 90.12 138 PRO B CA 1
ATOM 2383 C C . PRO B 1 138 ? -10.25 -4.836 3.385 1 90.12 138 PRO B C 1
ATOM 2385 O O . PRO B 1 138 ? -10.367 -4.684 4.602 1 90.12 138 PRO B O 1
ATOM 2388 N N . CYS B 1 139 ? -9.117 -4.926 2.867 1 92.81 139 CYS B N 1
ATOM 2389 C CA . CYS B 1 139 ? -7.859 -4.883 3.607 1 92.81 139 CYS B CA 1
ATOM 2390 C C . CYS B 1 139 ? -6.945 -3.789 3.068 1 92.81 139 CYS B C 1
ATOM 2392 O O . CYS B 1 139 ? -7.266 -3.145 2.068 1 92.81 139 CYS B O 1
ATOM 2394 N N . SER B 1 140 ? -5.84 -3.551 3.746 1 94.06 140 SER B N 1
ATOM 2395 C CA . SER B 1 140 ? -4.859 -2.586 3.26 1 94.06 140 SER B CA 1
ATOM 2396 C C . SER B 1 140 ? -4.195 -3.074 1.977 1 94.06 140 SER B C 1
ATOM 2398 O O . SER B 1 140 ? -4.066 -4.281 1.758 1 94.06 140 SER B O 1
ATOM 2400 N N . VAL B 1 141 ? -3.789 -2.158 1.089 1 94.19 141 VAL B N 1
ATOM 2401 C CA . VAL B 1 141 ? -3.195 -2.496 -0.2 1 94.19 141 VAL B CA 1
ATOM 2402 C C . VAL B 1 141 ? -1.878 -1.746 -0.375 1 94.19 141 VAL B C 1
ATOM 2404 O O . VAL B 1 141 ? -1.813 -0.534 -0.156 1 94.19 141 VAL B O 1
ATOM 2407 N N . LEU B 1 142 ? -0.883 -2.488 -0.675 1 95.12 142 LEU B N 1
ATOM 2408 C CA . LEU B 1 142 ? 0.407 -1.908 -1.034 1 95.12 142 LEU B CA 1
ATOM 2409 C C . LEU B 1 142 ? 0.647 -2.004 -2.537 1 95.12 142 LEU B C 1
ATOM 2411 O O . LEU B 1 142 ? 0.675 -3.102 -3.096 1 95.12 142 LEU B O 1
ATOM 2415 N N . LEU B 1 143 ? 0.748 -0.889 -3.137 1 92.25 143 LEU B N 1
ATOM 2416 C CA . LEU B 1 143 ? 1.108 -0.79 -4.547 1 92.25 143 LEU B CA 1
ATOM 2417 C C . LEU B 1 143 ? 2.609 -0.574 -4.711 1 92.25 143 LEU B C 1
ATOM 2419 O O . LEU B 1 143 ? 3.129 0.488 -4.359 1 92.25 143 LEU B O 1
ATOM 2423 N N . VAL B 1 144 ? 3.252 -1.546 -5.305 1 91.94 144 VAL B N 1
ATOM 2424 C CA . VAL B 1 144 ? 4.707 -1.517 -5.414 1 91.94 144 VAL B CA 1
ATOM 2425 C C . VAL B 1 144 ? 5.113 -0.893 -6.746 1 91.94 144 VAL B C 1
ATOM 2427 O O . VAL B 1 144 ? 4.633 -1.304 -7.805 1 91.94 144 VAL B O 1
ATOM 2430 N N . LYS B 1 145 ? 5.883 0.165 -6.617 1 84.19 145 LYS B N 1
ATOM 2431 C CA . LYS B 1 145 ? 6.395 0.789 -7.836 1 84.19 145 LYS B CA 1
ATOM 2432 C C . LYS B 1 145 ? 7.758 0.214 -8.211 1 84.19 145 LYS B C 1
ATOM 2434 O O . LYS B 1 145 ? 8.594 -0.039 -7.344 1 84.19 145 LYS B O 1
ATOM 2439 N N . LYS B 1 146 ? 7.805 -0.087 -9.617 1 70.06 146 LYS B N 1
ATOM 2440 C CA . LYS B 1 146 ? 9.07 -0.601 -10.141 1 70.06 146 LYS B CA 1
ATOM 2441 C C . LYS B 1 146 ? 10.156 0.465 -10.094 1 70.06 146 LYS B C 1
ATOM 2443 O O . LYS B 1 146 ? 9.898 1.64 -10.359 1 70.06 146 LYS B O 1
ATOM 2448 N N . GLU B 1 147 ? 11.242 0.125 -9.398 1 57.94 147 GLU B N 1
ATOM 2449 C CA . GLU B 1 147 ? 12.391 1.011 -9.602 1 57.94 147 GLU B CA 1
ATOM 2450 C C . GLU B 1 147 ? 12.797 1.055 -11.07 1 57.94 147 GLU B C 1
ATOM 2452 O O . GLU B 1 147 ? 12.711 0.047 -11.773 1 57.94 147 GLU B O 1
ATOM 2457 N N . PRO B 1 148 ? 12.656 2.271 -11.719 1 48.47 148 PRO B N 1
ATOM 2458 C CA . PRO B 1 148 ? 13.141 2.301 -13.102 1 48.47 148 PRO B CA 1
ATOM 2459 C C . PRO B 1 148 ? 14.367 1.423 -13.32 1 48.47 148 PRO B C 1
ATOM 2461 O O . PRO B 1 148 ? 15.266 1.389 -12.469 1 48.47 148 PRO B O 1
ATOM 2464 N N . GLN B 1 149 ? 14.156 0.176 -13.734 1 43.16 149 GLN B N 1
ATOM 2465 C CA . GLN B 1 149 ? 15.367 -0.515 -14.172 1 43.16 149 GLN B CA 1
ATOM 2466 C C . GLN B 1 149 ? 16.297 0.43 -14.93 1 43.16 149 GLN B C 1
ATOM 2468 O O . GLN B 1 149 ? 15.836 1.309 -15.664 1 43.16 149 GLN B O 1
ATOM 2473 N N . SER B 1 150 ? 17.406 0.879 -14.312 1 38.19 150 SER B N 1
ATOM 2474 C CA . SER B 1 150 ? 18.438 1.435 -15.18 1 38.19 150 SER B CA 1
ATOM 2475 C C . SER B 1 150 ? 18.516 0.667 -16.484 1 38.19 150 SER B C 1
ATOM 2477 O O . SER B 1 150 ? 18.938 -0.493 -16.516 1 38.19 150 SER B O 1
ATOM 2479 N N . VAL B 1 151 ? 17.531 0.676 -17.328 1 29.58 151 VAL B N 1
ATOM 2480 C CA . VAL B 1 151 ? 17.953 0.212 -18.656 1 29.58 151 VAL B CA 1
ATOM 2481 C C . VAL B 1 151 ? 19.312 0.823 -19 1 29.58 151 VAL B C 1
ATOM 2483 O O . VAL B 1 151 ? 19.438 2.045 -19.109 1 29.58 151 VAL B O 1
ATOM 2486 N N . LYS B 1 152 ? 20.406 0.281 -18.531 1 28.45 152 LYS B N 1
ATOM 2487 C CA . LYS B 1 152 ? 21.641 0.569 -19.266 1 28.45 152 LYS B CA 1
ATOM 2488 C C . LYS B 1 152 ? 21.422 0.464 -20.766 1 28.45 152 LYS B C 1
ATOM 2490 O O . LYS B 1 152 ? 21.062 -0.601 -21.281 1 28.45 152 LYS B O 1
ATOM 2495 N N . TRP B 1 153 ? 21.047 1.636 -21.203 1 25.27 153 TRP B N 1
ATOM 2496 C CA . TRP B 1 153 ? 21.391 1.662 -22.609 1 25.27 153 TRP B CA 1
ATOM 2497 C C . TRP B 1 153 ? 22.844 1.213 -22.828 1 25.27 153 TRP B C 1
ATOM 2499 O O . TRP B 1 153 ? 23.703 1.485 -22 1 25.27 153 TRP B O 1
#

InterPro domains:
  IPR006016 UspA [PF00582] (4-145)
  IPR014729 Rossmann-like alpha/beta/alpha sandwich fold [G3DSA:3.40.50.620] (2-147)